Protein AF-0000000070282651 (afdb_homodimer)

Radius of gyration: 39.01 Å; Cα contacts (8 Å, |Δi|>4): 415; chains: 2; bounding box: 94×141×115 Å

Solvent-accessible surface area (backbone atoms only — not comparable to full-atom values): 18827 Å² total; per-residue (Å²): 134,85,79,76,78,77,78,77,79,79,76,76,77,76,76,76,73,73,73,68,73,69,76,73,81,70,78,41,57,57,55,52,53,33,64,63,60,76,48,91,89,59,52,50,63,56,47,50,60,57,48,61,72,37,65,66,32,62,63,28,87,47,52,67,55,28,25,51,42,41,42,52,51,48,39,54,49,43,53,51,51,32,51,51,32,51,57,49,22,70,78,35,72,44,34,61,38,42,48,42,27,37,70,43,21,39,46,46,19,40,51,23,35,50,49,15,62,71,26,43,88,83,34,43,68,61,13,25,53,24,20,45,52,15,17,48,18,28,47,50,32,45,43,46,62,46,32,57,65,52,45,53,47,44,52,50,48,48,50,52,24,52,50,47,25,48,47,20,47,53,32,22,55,38,31,53,72,76,103,131,86,76,76,79,77,80,79,77,78,78,78,79,75,76,75,76,74,74,67,73,70,76,74,82,69,78,42,58,56,57,52,53,31,65,64,60,76,47,91,89,57,52,49,63,56,46,50,60,57,49,62,72,37,64,64,33,62,65,28,88,48,53,68,56,28,26,51,43,42,42,49,52,48,38,54,48,42,52,51,51,32,51,50,31,52,57,49,23,70,78,35,71,41,34,61,38,43,48,41,27,36,70,44,21,39,45,47,19,39,50,23,35,51,49,15,63,70,27,42,88,81,35,43,67,60,14,25,51,23,21,46,53,16,16,48,17,28,48,50,31,45,41,46,61,45,32,58,65,51,46,51,48,44,51,52,45,48,51,52,24,51,50,48,25,49,48,20,47,52,32,22,55,37,31,52,73,76,104

Foldseek 3Di:
DPPPPPPPPPPPPPPPPPPPPPPPPPQAPQLVVLVVPPDPPDDSVVSCVQQVVDVQCRVDPDVLSNVLVVLVSVLVVLVVVLVVLVVVCVVVVPLVLSVCLNPPLSVLLNVLSVVLNVCSVPPNPSSVVSNVRSVVSVVVSVCSCPVVVVVVVVVVVVVVVVVVVVVVVVVVVVCVVVD/DPPPPPPPPPPPPPPPPPPPPDPPPPQAPQLVVLVVPPDPPDDSVVSCVQQVVDVQCRVDPDVLSNVLVVLVSVLVVLVVVLVVLVVVCVVVVPLVLSVCLNPPLSVLLNVLSVVLNVCSVPPNPSSVVSNVSSVVSVVVSVCSCPVVVVVVVVVVVVVVVVVVVVVVVVVVVVVVVVD

Structure (mmCIF, N/CA/C/O backbone):
data_AF-0000000070282651-model_v1
#
loop_
_entity.id
_entity.type
_entity.pdbx_description
1 polymer 'Plant invertase/pectin methylesterase inhibitor protein'
#
loop_
_atom_site.group_PDB
_atom_site.id
_atom_site.type_symbol
_atom_site.label_atom_id
_atom_site.label_alt_id
_atom_site.label_comp_id
_atom_site.label_asym_id
_atom_site.label_entity_id
_atom_site.label_seq_id
_atom_site.pdbx_PDB_ins_code
_atom_site.Cartn_x
_atom_site.Cartn_y
_atom_site.Cartn_z
_atom_site.occupancy
_atom_site.B_iso_or_equiv
_atom_site.auth_seq_id
_atom_site.auth_comp_id
_atom_site.auth_asym_id
_atom_site.auth_atom_id
_atom_site.pdbx_PDB_model_num
ATOM 1 N N . MET A 1 1 ? 40.844 -46.625 -92.75 1 35.53 1 MET A N 1
ATOM 2 C CA . MET A 1 1 ? 41.062 -45.656 -91.688 1 35.53 1 MET A CA 1
ATOM 3 C C . MET A 1 1 ? 39.75 -45.281 -91 1 35.53 1 MET A C 1
ATOM 5 O O . MET A 1 1 ? 38.969 -44.5 -91.5 1 35.53 1 MET A O 1
ATOM 9 N N . LYS A 1 2 ? 39.094 -46.375 -90.312 1 44.69 2 LYS A N 1
ATOM 10 C CA . LYS A 1 2 ? 37.781 -46.406 -89.688 1 44.69 2 LYS A CA 1
ATOM 11 C C . LYS A 1 2 ? 37.719 -45.375 -88.562 1 44.69 2 LYS A C 1
ATOM 13 O O . LYS A 1 2 ? 38.562 -45.375 -87.625 1 44.69 2 LYS A O 1
ATOM 18 N N . SER A 1 3 ? 37.312 -44.125 -88.875 1 45.56 3 SER A N 1
ATOM 19 C CA . SER A 1 3 ? 37.094 -43 -87.938 1 45.56 3 SER A CA 1
ATOM 20 C C . SER A 1 3 ? 36.062 -43.344 -86.875 1 45.56 3 SER A C 1
ATOM 22 O O . SER A 1 3 ? 34.906 -43.656 -87.188 1 45.56 3 SER A O 1
ATOM 24 N N . THR A 1 4 ? 36.5 -44.094 -85.812 1 49.44 4 THR A N 1
ATOM 25 C CA . THR A 1 4 ? 35.688 -44.375 -84.688 1 49.44 4 THR A CA 1
ATOM 26 C C . THR A 1 4 ? 35.281 -43.094 -83.938 1 49.44 4 THR A C 1
ATOM 28 O O . THR A 1 4 ? 36.125 -42.281 -83.562 1 49.44 4 THR A O 1
ATOM 31 N N . THR A 1 5 ? 34.156 -42.438 -84.438 1 49.44 5 THR A N 1
ATOM 32 C CA . THR A 1 5 ? 33.531 -41.344 -83.75 1 49.44 5 THR A CA 1
ATOM 33 C C . THR A 1 5 ? 33.156 -41.719 -82.312 1 49.44 5 THR A C 1
ATOM 35 O O . THR A 1 5 ? 32.406 -42.688 -82.125 1 49.44 5 THR A O 1
ATOM 38 N N . GLN A 1 6 ? 34.062 -41.562 -81.375 1 49.97 6 GLN A N 1
ATOM 39 C CA . GLN A 1 6 ? 33.812 -41.719 -79.938 1 49.97 6 GLN A CA 1
ATOM 40 C C . GLN A 1 6 ? 32.75 -40.719 -79.438 1 49.97 6 GLN A C 1
ATOM 42 O O . GLN A 1 6 ? 32.969 -39.5 -79.562 1 49.97 6 GLN A O 1
ATOM 47 N N . THR A 1 7 ? 31.469 -41 -79.625 1 49.84 7 THR A N 1
ATOM 48 C CA . THR A 1 7 ? 30.438 -40.188 -79 1 49.84 7 THR A CA 1
ATOM 49 C C . THR A 1 7 ? 30.609 -40.156 -77.5 1 49.84 7 THR A C 1
ATOM 51 O O . THR A 1 7 ? 30.562 -41.219 -76.812 1 49.84 7 THR A O 1
ATOM 54 N N . SER A 1 8 ? 31.375 -39.219 -76.938 1 48.31 8 SER A N 1
ATOM 55 C CA . SER A 1 8 ? 31.453 -38.938 -75.5 1 48.31 8 SER A CA 1
ATOM 56 C C . SER A 1 8 ? 30.078 -38.594 -74.938 1 48.31 8 SER A C 1
ATOM 58 O O . SER A 1 8 ? 29.453 -37.625 -75.375 1 48.31 8 SER A O 1
ATOM 60 N N . LEU A 1 9 ? 29.312 -39.594 -74.5 1 46.06 9 LEU A N 1
ATOM 61 C CA . LEU A 1 9 ? 28.078 -39.375 -73.75 1 46.06 9 LEU A CA 1
ATOM 62 C C . LEU A 1 9 ? 28.344 -38.562 -72.5 1 46.06 9 LEU A C 1
ATOM 64 O O . LEU A 1 9 ? 29.094 -39 -71.625 1 46.06 9 LEU A O 1
ATOM 68 N N . PHE A 1 10 ? 28.219 -37.219 -72.5 1 46.34 10 PHE A N 1
ATOM 69 C CA . PHE A 1 10 ? 28.172 -36.312 -71.375 1 46.34 10 PHE A CA 1
ATOM 70 C C . PHE A 1 10 ? 27 -36.656 -70.438 1 46.34 10 PHE A C 1
ATOM 72 O O . PHE A 1 10 ? 25.844 -36.5 -70.812 1 46.34 10 PHE A O 1
ATOM 79 N N . ILE A 1 11 ? 27.141 -37.594 -69.562 1 47.31 11 ILE A N 1
ATOM 80 C CA . ILE A 1 11 ? 26.188 -37.844 -68.5 1 47.31 11 ILE A CA 1
ATOM 81 C C . ILE A 1 11 ? 26.078 -36.625 -67.625 1 47.31 11 ILE A C 1
ATOM 83 O O . ILE A 1 11 ? 27.047 -36.188 -67 1 47.31 11 ILE A O 1
ATOM 87 N N . PHE A 1 12 ? 25.172 -35.656 -67.938 1 46.41 12 PHE A N 1
ATOM 88 C CA . PHE A 1 12 ? 24.734 -34.594 -67 1 46.41 12 PHE A CA 1
ATOM 89 C C . PHE A 1 12 ? 24.25 -35.156 -65.688 1 46.41 12 PHE A C 1
ATOM 91 O O . PHE A 1 12 ? 23.219 -35.844 -65.625 1 46.41 12 PHE A O 1
ATOM 98 N N . PHE A 1 13 ? 25.141 -35.344 -64.75 1 47.06 13 PHE A N 1
ATOM 99 C CA . PHE A 1 13 ? 24.797 -35.625 -63.375 1 47.06 13 PHE A CA 1
ATOM 100 C C . PHE A 1 13 ? 23.875 -34.531 -62.812 1 47.06 13 PHE A C 1
ATOM 102 O O . PHE A 1 13 ? 24.312 -33.406 -62.562 1 47.06 13 PHE A O 1
ATOM 109 N N . LEU A 1 14 ? 22.562 -34.562 -63.094 1 48.5 14 LEU A N 1
ATOM 110 C CA . LEU A 1 14 ? 21.578 -33.781 -62.375 1 48.5 14 LEU A CA 1
ATOM 111 C C . LEU A 1 14 ? 21.656 -34.062 -60.875 1 48.5 14 LEU A C 1
ATOM 113 O O . LEU A 1 14 ? 21.312 -35.188 -60.438 1 48.5 14 LEU A O 1
ATOM 117 N N . CYS A 1 15 ? 22.531 -33.375 -60.156 1 51.22 15 CYS A N 1
ATOM 118 C CA . CYS A 1 15 ? 22.469 -33.344 -58.688 1 51.22 15 CYS A CA 1
ATOM 119 C C . CYS A 1 15 ? 21.078 -33 -58.188 1 51.22 15 CYS A C 1
ATOM 121 O O . CYS A 1 15 ? 20.641 -31.844 -58.344 1 51.22 15 CYS A O 1
ATOM 123 N N . ILE A 1 16 ? 20.156 -33.938 -58.125 1 49.78 16 ILE A N 1
ATOM 124 C CA . ILE A 1 16 ? 18.922 -33.75 -57.375 1 49.78 16 ILE A CA 1
ATOM 125 C C . ILE A 1 16 ? 19.266 -33.281 -55.938 1 49.78 16 ILE A C 1
ATOM 127 O O . ILE A 1 16 ? 19.812 -34.031 -55.156 1 49.78 16 ILE A O 1
ATOM 131 N N . ILE A 1 17 ? 19.594 -32 -55.75 1 51.47 17 ILE A N 1
ATOM 132 C CA . ILE A 1 17 ? 19.578 -31.438 -54.406 1 51.47 17 ILE A CA 1
ATOM 133 C C . ILE A 1 17 ? 18.266 -31.812 -53.719 1 51.47 17 ILE A C 1
ATOM 135 O O . ILE A 1 17 ? 17.203 -31.328 -54.094 1 51.47 17 ILE A O 1
ATOM 139 N N . SER A 1 18 ? 18.172 -33 -53.125 1 50.84 18 SER A N 1
ATOM 140 C CA . SER A 1 18 ? 17.094 -33.312 -52.219 1 50.84 18 SER A CA 1
ATOM 141 C C . SER A 1 18 ? 16.859 -32.188 -51.219 1 50.84 18 SER A C 1
ATOM 143 O O . SER A 1 18 ? 17.734 -31.875 -50.406 1 50.84 18 SER A O 1
ATOM 145 N N . TYR A 1 19 ? 16.109 -31.172 -51.594 1 49.56 19 TYR A N 1
ATOM 146 C CA . TYR A 1 19 ? 15.609 -30.25 -50.594 1 49.56 19 TYR A CA 1
ATOM 147 C C . TYR A 1 19 ? 15.039 -31 -49.375 1 49.56 19 TYR A C 1
ATOM 149 O O . TYR A 1 19 ? 13.977 -31.625 -49.5 1 49.56 19 TYR A O 1
ATOM 157 N N . ALA A 1 20 ? 15.875 -31.562 -48.5 1 54.66 20 ALA A N 1
ATOM 158 C CA . ALA A 1 20 ? 15.32 -31.984 -47.219 1 54.66 20 ALA A CA 1
ATOM 159 C C . ALA A 1 20 ? 14.258 -31 -46.75 1 54.66 20 ALA A C 1
ATOM 161 O O . ALA A 1 20 ? 14.461 -29.781 -46.812 1 54.66 20 ALA A O 1
ATOM 162 N N . PRO A 1 21 ? 12.984 -31.344 -46.75 1 51.69 21 PRO A N 1
ATOM 163 C CA . PRO A 1 21 ? 12.039 -30.406 -46.156 1 51.69 21 PRO A CA 1
ATOM 164 C C . PRO A 1 21 ? 12.562 -29.766 -44.875 1 51.69 21 PRO A C 1
ATOM 166 O O . PRO A 1 21 ? 13.305 -30.422 -44.125 1 51.69 21 PRO A O 1
ATOM 169 N N . LEU A 1 22 ? 12.859 -28.516 -44.906 1 51.59 22 LEU A N 1
ATOM 170 C CA . LEU A 1 22 ? 13.086 -27.812 -43.625 1 51.59 22 LEU A CA 1
ATOM 171 C C . LEU A 1 22 ? 12.211 -28.391 -42.531 1 51.59 22 LEU A C 1
ATOM 173 O O . LEU A 1 22 ? 11.047 -28.719 -42.75 1 51.59 22 LEU A O 1
ATOM 177 N N . PRO A 1 23 ? 12.75 -29 -41.5 1 50.62 23 PRO A N 1
ATOM 178 C CA . PRO A 1 23 ? 11.883 -29.469 -40.406 1 50.62 23 PRO A CA 1
ATOM 179 C C . PRO A 1 23 ? 10.727 -28.5 -40.125 1 50.62 23 PRO A C 1
ATOM 181 O O . PRO A 1 23 ? 10.93 -27.281 -40.094 1 50.62 23 PRO A O 1
ATOM 184 N N . THR A 1 24 ? 9.562 -28.656 -40.594 1 51.72 24 THR A N 1
ATOM 185 C CA . THR A 1 24 ? 8.398 -27.906 -40.125 1 51.72 24 THR A CA 1
ATOM 186 C C . THR A 1 24 ? 8.492 -27.625 -38.656 1 51.72 24 THR A C 1
ATOM 188 O O . THR A 1 24 ? 8.578 -28.547 -37.844 1 51.72 24 THR A O 1
ATOM 191 N N . ILE A 1 25 ? 9.25 -26.641 -38.25 1 53.69 25 ILE A N 1
ATOM 192 C CA . ILE A 1 25 ? 9.305 -26.266 -36.844 1 53.69 25 ILE A CA 1
ATOM 193 C C . ILE A 1 25 ? 7.918 -26.375 -36.219 1 53.69 25 ILE A C 1
ATOM 195 O O . ILE A 1 25 ? 7.02 -25.594 -36.531 1 53.69 25 ILE A O 1
ATOM 199 N N . SER A 1 26 ? 7.387 -27.594 -36 1 68.44 26 SER A N 1
ATOM 200 C CA . SER A 1 26 ? 6.094 -27.844 -35.375 1 68.44 26 SER A CA 1
ATOM 201 C C . SER A 1 26 ? 5.977 -27.109 -34.031 1 68.44 26 SER A C 1
ATOM 203 O O . SER A 1 26 ? 6.93 -27.078 -33.25 1 68.44 26 SER A O 1
ATOM 205 N N . ILE A 1 27 ? 5.07 -26.25 -33.844 1 75.94 27 ILE A N 1
ATOM 206 C CA . ILE A 1 27 ? 4.789 -25.547 -32.594 1 75.94 27 ILE A CA 1
ATOM 207 C C . ILE A 1 27 ? 4.59 -26.547 -31.469 1 75.94 27 ILE A C 1
ATOM 209 O O . ILE A 1 27 ? 3.857 -27.531 -31.625 1 75.94 27 ILE A O 1
ATOM 213 N N . SER A 1 28 ? 5.426 -26.438 -30.469 1 90.81 28 SER A N 1
ATOM 214 C CA . SER A 1 28 ? 5.344 -27.328 -29.328 1 90.81 28 SER A CA 1
ATOM 215 C C . SER A 1 28 ? 4.012 -27.172 -28.594 1 90.81 28 SER A C 1
ATOM 217 O O . SER A 1 28 ? 3.326 -26.156 -28.766 1 90.81 28 SER A O 1
ATOM 219 N N . LEU A 1 29 ? 3.561 -28.172 -27.969 1 93.44 29 LEU A N 1
ATOM 220 C CA . LEU A 1 29 ? 2.283 -28.172 -27.266 1 93.44 29 LEU A CA 1
ATOM 221 C C . LEU A 1 29 ? 2.209 -27.016 -26.281 1 93.44 29 LEU A C 1
ATOM 223 O O . LEU A 1 29 ? 1.162 -26.375 -26.156 1 93.44 29 LEU A O 1
ATOM 227 N N . TYR A 1 30 ? 3.385 -26.781 -25.656 1 94.38 30 TYR A N 1
ATOM 228 C CA . TYR A 1 30 ? 3.336 -25.719 -24.656 1 94.38 30 TYR A CA 1
ATOM 229 C C . TYR A 1 30 ? 3.188 -24.344 -25.312 1 94.38 30 TYR A C 1
ATOM 231 O O . TYR A 1 30 ? 2.535 -23.453 -24.781 1 94.38 30 TYR A O 1
ATOM 239 N N . GLU A 1 31 ? 3.793 -24.172 -26.484 1 90.5 31 GLU A N 1
ATOM 240 C CA . GLU A 1 31 ? 3.621 -22.922 -27.219 1 90.5 31 GLU A CA 1
ATOM 241 C C . GLU A 1 31 ? 2.172 -22.734 -27.656 1 90.5 31 GLU A C 1
ATOM 243 O O . GLU A 1 31 ? 1.628 -21.625 -27.578 1 90.5 31 GLU A O 1
ATOM 248 N N . SER A 1 32 ? 1.58 -23.797 -28.141 1 88.5 32 SER A N 1
ATOM 249 C CA . SER A 1 32 ? 0.175 -23.75 -28.531 1 88.5 32 SER A CA 1
ATOM 250 C C . SER A 1 32 ? -0.717 -23.391 -27.344 1 88.5 32 SER A C 1
ATOM 252 O O . SER A 1 32 ? -1.634 -22.578 -27.484 1 88.5 32 SER A O 1
ATOM 254 N N . LEU A 1 33 ? -0.395 -24.031 -26.203 1 90.38 33 LEU A N 1
ATOM 255 C CA . LEU A 1 33 ? -1.144 -23.734 -24.984 1 90.38 33 LEU A CA 1
ATOM 256 C C . LEU A 1 33 ? -1.056 -22.266 -24.625 1 90.38 33 LEU A C 1
ATOM 258 O O . LEU A 1 33 ? -2.07 -21.641 -24.312 1 90.38 33 LEU A O 1
ATOM 262 N N . CYS A 1 34 ? 0.163 -21.688 -24.672 1 88.56 34 CYS A N 1
ATOM 263 C CA . CYS A 1 34 ? 0.365 -20.281 -24.359 1 88.56 34 CYS A CA 1
ATOM 264 C C . CYS A 1 34 ? -0.374 -19.375 -25.344 1 88.56 34 CYS A C 1
ATOM 266 O O . CYS A 1 34 ? -0.909 -18.344 -24.969 1 88.56 34 CYS A O 1
ATOM 268 N N . ASN A 1 35 ? -0.466 -19.766 -26.531 1 81.25 35 ASN A N 1
ATOM 269 C CA . ASN A 1 35 ? -1.153 -18.984 -27.547 1 81.25 35 ASN A CA 1
ATOM 270 C C . ASN A 1 35 ? -2.666 -19.016 -27.344 1 81.25 35 ASN A C 1
ATOM 272 O O . ASN A 1 35 ? -3.363 -18.062 -27.734 1 81.25 35 ASN A O 1
ATOM 276 N N . GLU A 1 36 ? -3.15 -20.078 -26.812 1 79.69 36 GLU A N 1
ATOM 277 C CA . GLU A 1 36 ? -4.582 -20.203 -26.547 1 79.69 36 GLU A CA 1
ATOM 278 C C . GLU A 1 36 ? -5.035 -19.25 -25.453 1 79.69 36 GLU A C 1
ATOM 280 O O . GLU A 1 36 ? -6.203 -18.859 -25.422 1 79.69 36 GLU A O 1
ATOM 285 N N . TYR A 1 37 ? -4.094 -19.047 -24.516 1 71.69 37 TYR A N 1
ATOM 286 C CA . TYR A 1 37 ? -4.445 -18.141 -23.422 1 71.69 37 TYR A CA 1
ATOM 287 C C . TYR A 1 37 ? -4.68 -16.719 -23.953 1 71.69 37 TYR A C 1
ATOM 289 O O . TYR A 1 37 ? -3.752 -16.078 -24.438 1 71.69 37 TYR A O 1
ATOM 297 N N . ASN A 1 38 ? -5.875 -16.375 -24.391 1 58.78 38 ASN A N 1
ATOM 298 C CA . ASN A 1 38 ? -6.297 -15.109 -25 1 58.78 38 ASN A CA 1
ATOM 299 C C . ASN A 1 38 ? -6.75 -14.109 -23.938 1 58.78 38 ASN A C 1
ATOM 301 O O . ASN A 1 38 ? -7.941 -13.812 -23.828 1 58.78 38 ASN A O 1
ATOM 305 N N . ASN A 1 39 ? -6.059 -13.977 -23 1 51.19 39 ASN A N 1
ATOM 306 C CA . ASN A 1 39 ? -6.535 -12.93 -22.094 1 51.19 39 ASN A CA 1
ATOM 307 C C . ASN A 1 39 ? -5.805 -11.609 -22.328 1 51.19 39 ASN A C 1
ATOM 309 O O . ASN A 1 39 ? -4.574 -11.586 -22.406 1 51.19 39 ASN A O 1
ATOM 313 N N . PRO A 1 40 ? -6.711 -10.562 -22.531 1 45.03 40 PRO A N 1
ATOM 314 C CA . PRO A 1 40 ? -6.125 -9.234 -22.688 1 45.03 40 PRO A CA 1
ATOM 315 C C . PRO A 1 40 ? -5.238 -8.828 -21.516 1 45.03 40 PRO A C 1
ATOM 317 O O . PRO A 1 40 ? -5.609 -9.039 -20.359 1 45.03 40 PRO A O 1
ATOM 320 N N . GLY A 1 41 ? -4.012 -8.422 -21.844 1 45.91 41 GLY A N 1
ATOM 321 C CA . GLY A 1 41 ? -3.09 -7.934 -20.828 1 45.91 41 GLY A CA 1
ATOM 322 C C . GLY A 1 41 ? -2.113 -8.992 -20.344 1 45.91 41 GLY A C 1
ATOM 323 O O . GLY A 1 41 ? -1.126 -8.672 -19.688 1 45.91 41 GLY A O 1
ATOM 324 N N . GLN A 1 42 ? -2.693 -10.172 -20.531 1 53.78 42 GLN A N 1
ATOM 325 C CA . GLN A 1 42 ? -1.765 -11.195 -20.062 1 53.78 42 GLN A CA 1
ATOM 326 C C . GLN A 1 42 ? -0.747 -11.547 -21.141 1 53.78 42 GLN A C 1
ATOM 328 O O . GLN A 1 42 ? -1.054 -11.484 -22.328 1 53.78 42 GLN A O 1
ATOM 333 N N . ASN A 1 43 ? 0.451 -11.656 -20.734 1 58.12 43 ASN A N 1
ATOM 334 C CA . ASN A 1 43 ? 1.663 -11.688 -21.547 1 58.12 43 ASN A CA 1
ATOM 335 C C . ASN A 1 43 ? 2.004 -13.109 -21.984 1 58.12 43 ASN A C 1
ATOM 337 O O . ASN A 1 43 ? 2.377 -13.945 -21.156 1 58.12 43 ASN A O 1
ATOM 341 N N . ILE A 1 44 ? 1.6 -13.469 -23.234 1 73.38 44 ILE A N 1
ATOM 342 C CA . ILE A 1 44 ? 2.045 -14.711 -23.859 1 73.38 44 ILE A CA 1
ATOM 343 C C . ILE A 1 44 ? 3.537 -14.914 -23.594 1 73.38 44 ILE A C 1
ATOM 345 O O . ILE A 1 44 ? 3.986 -16.031 -23.359 1 73.38 44 ILE A O 1
ATOM 349 N N . GLN A 1 45 ? 4.148 -13.805 -23.562 1 76.38 45 GLN A N 1
ATOM 350 C CA . GLN A 1 45 ? 5.594 -13.883 -23.359 1 76.38 45 GLN A CA 1
ATOM 351 C C . GLN A 1 45 ? 5.922 -14.391 -21.969 1 76.38 45 GLN A C 1
ATOM 353 O O . GLN A 1 45 ? 6.867 -15.156 -21.781 1 76.38 45 GLN A O 1
ATOM 358 N N . LEU A 1 46 ? 5.113 -14 -21.016 1 77.69 46 LEU A N 1
ATOM 359 C CA . LEU A 1 46 ? 5.312 -14.5 -19.656 1 77.69 46 LEU A CA 1
ATOM 360 C C . LEU A 1 46 ? 5.09 -16 -19.594 1 77.69 46 LEU A C 1
ATOM 362 O O . LEU A 1 46 ? 5.871 -16.719 -18.969 1 77.69 46 LEU A O 1
ATOM 366 N N . CYS A 1 47 ? 4.039 -16.438 -20.297 1 87.5 47 CYS A N 1
ATOM 367 C CA . CYS A 1 47 ? 3.736 -17.859 -20.359 1 87.5 47 CYS A CA 1
ATOM 368 C C . CYS A 1 47 ? 4.902 -18.641 -20.953 1 87.5 47 CYS A C 1
ATOM 370 O O . CYS A 1 47 ? 5.395 -19.594 -20.344 1 87.5 47 CYS A O 1
ATOM 372 N N . LEU A 1 48 ? 5.402 -18.156 -22.078 1 88.31 48 LEU A N 1
ATOM 373 C CA . LEU A 1 48 ? 6.496 -18.828 -22.781 1 88.31 48 LEU A CA 1
ATOM 374 C C . LEU A 1 48 ? 7.766 -18.812 -21.938 1 88.31 48 LEU A C 1
ATOM 376 O O . LEU A 1 48 ? 8.445 -19.844 -21.812 1 88.31 48 LEU A O 1
ATOM 380 N N . ASN A 1 49 ? 8.023 -17.719 -21.281 1 83.69 49 ASN A N 1
ATOM 381 C CA . ASN A 1 49 ? 9.242 -17.562 -20.5 1 83.69 49 ASN A CA 1
ATOM 382 C C . ASN A 1 49 ? 9.258 -18.5 -19.281 1 83.69 49 ASN A C 1
ATOM 384 O O . ASN A 1 49 ? 10.297 -19.078 -18.953 1 83.69 49 ASN A O 1
ATOM 388 N N . ILE A 1 50 ? 8.094 -18.719 -18.703 1 87.62 50 ILE A N 1
ATOM 389 C CA . ILE A 1 50 ? 8.031 -19.531 -17.5 1 87.62 50 ILE A CA 1
ATOM 390 C C . ILE A 1 50 ? 8.055 -21.016 -17.859 1 87.62 50 ILE A C 1
ATOM 392 O O . ILE A 1 50 ? 8.836 -21.781 -17.297 1 87.62 50 ILE A O 1
ATOM 396 N N . LEU A 1 51 ? 7.301 -21.438 -18.859 1 93.19 51 LEU A N 1
ATOM 397 C CA . LEU A 1 51 ? 7.156 -22.859 -19.188 1 93.19 51 LEU A CA 1
ATOM 398 C C . LEU A 1 51 ? 8.414 -23.391 -19.844 1 93.19 51 LEU A C 1
ATOM 400 O O . LEU A 1 51 ? 8.766 -24.562 -19.672 1 93.19 51 LEU A O 1
ATOM 404 N N . LYS A 1 52 ? 9.102 -22.531 -20.531 1 92.81 52 LYS A N 1
ATOM 405 C CA . LYS A 1 52 ? 10.297 -22.969 -21.25 1 92.81 52 LYS A CA 1
ATOM 406 C C . LYS A 1 52 ? 11.414 -23.344 -20.266 1 92.81 52 LYS A C 1
ATOM 408 O O . LYS A 1 52 ? 12.406 -23.953 -20.656 1 92.81 52 LYS A O 1
ATOM 413 N N . THR A 1 53 ? 11.258 -22.906 -19.016 1 89.5 53 THR A N 1
ATOM 414 C CA . THR A 1 53 ? 12.305 -23.156 -18.031 1 89.5 53 THR A CA 1
ATOM 415 C C . THR A 1 53 ? 12.359 -24.641 -17.656 1 89.5 53 THR A C 1
ATOM 417 O O . THR A 1 53 ? 13.344 -25.109 -17.094 1 89.5 53 THR A O 1
ATOM 420 N N . ASP A 1 54 ? 11.367 -25.422 -17.922 1 93.81 54 ASP A N 1
ATOM 421 C CA . ASP A 1 54 ? 11.305 -26.828 -17.594 1 93.81 54 ASP A CA 1
ATOM 422 C C . ASP A 1 54 ? 11.344 -27.703 -18.859 1 93.81 54 ASP A C 1
ATOM 424 O O . ASP A 1 54 ? 10.367 -27.75 -19.609 1 93.81 54 ASP A O 1
ATOM 428 N N . PRO A 1 55 ? 12.422 -28.453 -19.078 1 95.62 55 PRO A N 1
ATOM 429 C CA . PRO A 1 55 ? 12.547 -29.266 -20.297 1 95.62 55 PRO A CA 1
ATOM 430 C C . PRO A 1 55 ? 11.469 -30.344 -20.406 1 95.62 55 PRO A C 1
ATOM 432 O O . PRO A 1 55 ? 11.109 -30.75 -21.5 1 95.62 55 PRO A O 1
ATOM 435 N N . LYS A 1 56 ? 10.914 -30.766 -19.266 1 97.44 56 LYS A N 1
ATOM 436 C CA . LYS A 1 56 ? 9.844 -31.766 -19.328 1 97.44 56 LYS A CA 1
ATOM 437 C C . LYS A 1 56 ? 8.586 -31.172 -19.953 1 97.44 56 LYS A C 1
ATOM 439 O O . LYS A 1 56 ? 7.816 -31.875 -20.609 1 97.44 56 LYS A O 1
ATOM 444 N N . ILE A 1 57 ? 8.445 -29.875 -19.75 1 97.25 57 ILE A N 1
ATOM 445 C CA . ILE A 1 57 ? 7.309 -29.172 -20.328 1 97.25 57 ILE A CA 1
ATOM 446 C C . ILE A 1 57 ? 7.551 -28.969 -21.828 1 97.25 57 ILE A C 1
ATOM 448 O O . ILE A 1 57 ? 6.688 -29.281 -22.656 1 97.25 57 ILE A O 1
ATOM 452 N N . THR A 1 58 ? 8.734 -28.531 -22.25 1 95.38 58 THR A N 1
ATOM 453 C CA . THR A 1 58 ? 9.008 -28.219 -23.656 1 95.38 58 THR A CA 1
ATOM 454 C C . THR A 1 58 ? 9.07 -29.484 -24.5 1 95.38 58 THR A C 1
ATOM 456 O O . THR A 1 58 ? 8.82 -29.438 -25.703 1 95.38 58 THR A O 1
ATOM 459 N N . SER A 1 59 ? 9.297 -30.625 -23.859 1 96.12 59 SER A N 1
ATOM 460 C CA . SER A 1 59 ? 9.445 -31.875 -24.594 1 96.12 59 SER A CA 1
ATOM 461 C C . SER A 1 59 ? 8.172 -32.719 -24.562 1 96.12 59 SER A C 1
ATOM 463 O O . SER A 1 59 ? 8.094 -33.781 -25.156 1 96.12 59 SER A O 1
ATOM 465 N N . ALA A 1 60 ? 7.156 -32.188 -23.75 1 96.31 60 ALA A N 1
ATOM 466 C CA . ALA A 1 60 ? 5.914 -32.969 -23.656 1 96.31 60 ALA A CA 1
ATOM 467 C C . ALA A 1 60 ? 5.285 -33.156 -25.031 1 96.31 60 ALA A C 1
ATOM 469 O O . ALA A 1 60 ? 5.176 -32.219 -25.812 1 96.31 60 ALA A O 1
ATOM 470 N N . THR A 1 61 ? 4.828 -34.375 -25.359 1 94.69 61 THR A N 1
ATOM 471 C CA . THR A 1 61 ? 4.293 -34.688 -26.672 1 94.69 61 THR A CA 1
ATOM 472 C C . THR A 1 61 ? 2.787 -34.938 -26.594 1 94.69 61 THR A C 1
ATOM 474 O O . THR A 1 61 ? 2.145 -35.188 -27.625 1 94.69 61 THR A O 1
ATOM 477 N N . ASN A 1 62 ? 2.225 -35 -25.422 1 94.81 62 ASN A N 1
ATOM 478 C CA . ASN A 1 62 ? 0.783 -35.062 -25.219 1 94.81 62 ASN A CA 1
ATOM 479 C C . ASN A 1 62 ? 0.33 -34.219 -24.047 1 94.81 62 ASN A C 1
ATOM 481 O O . ASN A 1 62 ? 1.145 -33.812 -23.219 1 94.81 62 ASN A O 1
ATOM 485 N N . TYR A 1 63 ? -0.923 -33.969 -23.984 1 93.81 63 TYR A N 1
ATOM 486 C CA . TYR A 1 63 ? -1.446 -33 -23.031 1 93.81 63 TYR A CA 1
ATOM 487 C C . TYR A 1 63 ? -1.455 -33.562 -21.609 1 93.81 63 TYR A C 1
ATOM 489 O O . TYR A 1 63 ? -1.404 -32.844 -20.625 1 93.81 63 TYR A O 1
ATOM 497 N N . HIS A 1 64 ? -1.551 -34.906 -21.484 1 96.19 64 HIS A N 1
ATOM 498 C CA . HIS A 1 64 ? -1.457 -35.469 -20.141 1 96.19 64 HIS A CA 1
ATOM 499 C C . HIS A 1 64 ? -0.107 -35.156 -19.5 1 96.19 64 HIS A C 1
ATOM 501 O O . HIS A 1 64 ? -0.049 -34.625 -18.391 1 96.19 64 HIS A O 1
ATOM 507 N N . ASP A 1 65 ? 0.974 -35.5 -20.266 1 97.38 65 ASP A N 1
ATOM 508 C CA . ASP A 1 65 ? 2.316 -35.219 -19.766 1 97.38 65 ASP A CA 1
ATOM 509 C C . ASP A 1 65 ? 2.527 -33.719 -19.578 1 97.38 65 ASP A C 1
ATOM 511 O O . ASP A 1 65 ? 3.119 -33.312 -18.578 1 97.38 65 ASP A O 1
ATOM 515 N N . LEU A 1 66 ? 2.029 -32.906 -20.516 1 97.56 66 LEU A N 1
ATOM 516 C CA . LEU A 1 66 ? 2.146 -31.453 -20.406 1 97.56 66 LEU A CA 1
ATOM 517 C C . LEU A 1 66 ? 1.475 -30.938 -19.141 1 97.56 66 LEU A C 1
ATOM 519 O O . LEU A 1 66 ? 2.086 -30.203 -18.375 1 97.56 66 LEU A O 1
ATOM 523 N N . SER A 1 67 ? 0.239 -31.375 -18.938 1 97.56 67 SER A N 1
ATOM 524 C CA . SER A 1 67 ? -0.509 -30.953 -17.75 1 97.56 67 SER A CA 1
ATOM 525 C C . SER A 1 67 ? 0.182 -31.391 -16.469 1 97.56 67 SER A C 1
ATOM 527 O O . SER A 1 67 ? 0.26 -30.625 -15.5 1 97.56 67 SER A O 1
ATOM 529 N N . LEU A 1 68 ? 0.725 -32.625 -16.469 1 98.25 68 LEU A N 1
ATOM 530 C CA . LEU A 1 68 ? 1.433 -33.156 -15.32 1 98.25 68 LEU A CA 1
ATOM 531 C C . LEU A 1 68 ? 2.633 -32.281 -14.961 1 98.25 68 LEU A C 1
ATOM 533 O O . LEU A 1 68 ? 2.781 -31.875 -13.812 1 98.25 68 LEU A O 1
ATOM 537 N N . HIS A 1 69 ? 3.42 -31.969 -15.891 1 98.25 69 HIS A N 1
ATOM 538 C CA . HIS A 1 69 ? 4.652 -31.234 -15.633 1 98.25 69 HIS A CA 1
ATOM 539 C C . HIS A 1 69 ? 4.363 -29.781 -15.328 1 98.25 69 HIS A C 1
ATOM 541 O O . HIS A 1 69 ? 5.07 -29.156 -14.531 1 98.25 69 HIS A O 1
ATOM 547 N N . ILE A 1 70 ? 3.305 -29.203 -15.953 1 97.19 70 ILE A N 1
ATOM 548 C CA . ILE A 1 70 ? 2.908 -27.844 -15.602 1 97.19 70 ILE A CA 1
ATOM 549 C C . ILE A 1 70 ? 2.434 -27.797 -14.156 1 97.19 70 ILE A C 1
ATOM 551 O O . ILE A 1 70 ? 2.85 -26.938 -13.383 1 97.19 70 ILE A O 1
ATOM 555 N N . LEU A 1 71 ? 1.597 -28.734 -13.766 1 98.31 71 LEU A N 1
ATOM 556 C CA . LEU A 1 71 ? 1.115 -28.797 -12.391 1 98.31 71 LEU A CA 1
ATOM 557 C C . LEU A 1 71 ? 2.277 -28.953 -11.414 1 98.31 71 LEU A C 1
ATOM 559 O O . LEU A 1 71 ? 2.285 -28.328 -10.352 1 98.31 71 LEU A O 1
ATOM 563 N N . GLU A 1 72 ? 3.256 -29.766 -11.75 1 97.75 72 GLU A N 1
ATOM 564 C CA . GLU A 1 72 ? 4.426 -29.938 -10.898 1 97.75 72 GLU A CA 1
ATOM 565 C C . GLU A 1 72 ? 5.207 -28.625 -10.766 1 97.75 72 GLU A C 1
ATOM 567 O O . GLU A 1 72 ? 5.641 -28.266 -9.672 1 97.75 72 GLU A O 1
ATOM 572 N N . LEU A 1 73 ? 5.434 -28 -11.852 1 96.62 73 LEU A N 1
ATOM 573 C CA . LEU A 1 73 ? 6.129 -26.719 -11.852 1 96.62 73 LEU A CA 1
ATOM 574 C C . LEU A 1 73 ? 5.406 -25.703 -10.969 1 96.62 73 LEU A C 1
ATOM 576 O O . LEU A 1 73 ? 6.035 -25.031 -10.148 1 96.62 73 LEU A O 1
ATOM 580 N N . VAL A 1 74 ? 4.086 -25.594 -11.125 1 97.06 74 VAL A N 1
ATOM 581 C CA . VAL A 1 74 ? 3.281 -24.625 -10.391 1 97.06 74 VAL A CA 1
ATOM 582 C C . VAL A 1 74 ? 3.285 -24.953 -8.906 1 97.06 74 VAL A C 1
ATOM 584 O O . VAL A 1 74 ? 3.367 -24.062 -8.062 1 97.06 74 VAL A O 1
ATOM 587 N N . LEU A 1 75 ? 3.191 -26.234 -8.578 1 97.75 75 LEU A N 1
ATOM 588 C CA . LEU A 1 75 ? 3.242 -26.672 -7.188 1 97.75 75 LEU A CA 1
ATOM 589 C C . LEU A 1 75 ? 4.57 -26.281 -6.547 1 97.75 75 LEU A C 1
ATOM 591 O O . LEU A 1 75 ? 4.598 -25.766 -5.434 1 97.75 75 LEU A O 1
ATOM 595 N N . ASN A 1 76 ? 5.656 -26.531 -7.234 1 94.62 76 ASN A N 1
ATOM 596 C CA . ASN A 1 76 ? 6.977 -26.172 -6.73 1 94.62 76 ASN A CA 1
ATOM 597 C C . ASN A 1 76 ? 7.098 -24.656 -6.543 1 94.62 76 ASN A C 1
ATOM 599 O O . ASN A 1 76 ? 7.684 -24.188 -5.566 1 94.62 76 ASN A O 1
ATOM 603 N N . ASP A 1 77 ? 6.562 -23.953 -7.504 1 93.69 77 ASP A N 1
ATOM 604 C CA . ASP A 1 77 ? 6.594 -22.484 -7.406 1 93.69 77 ASP A CA 1
ATOM 605 C C . ASP A 1 77 ? 5.75 -22 -6.23 1 93.69 77 ASP A C 1
ATOM 607 O O . ASP A 1 77 ? 6.152 -21.094 -5.504 1 93.69 77 ASP A O 1
ATOM 611 N N . ALA A 1 78 ? 4.562 -22.547 -6.07 1 95.94 78 ALA A N 1
ATOM 612 C CA . ALA A 1 78 ? 3.693 -22.172 -4.957 1 95.94 78 ALA A CA 1
ATOM 613 C C . ALA A 1 78 ? 4.387 -22.406 -3.617 1 95.94 78 ALA A C 1
ATOM 615 O O . ALA A 1 78 ? 4.301 -21.562 -2.713 1 95.94 78 ALA A O 1
ATOM 616 N N . ALA A 1 79 ? 5.105 -23.516 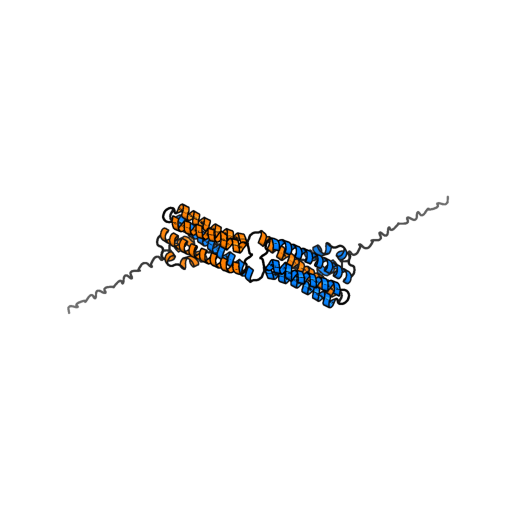-3.471 1 95.56 79 ALA A N 1
ATOM 617 C CA . ALA A 1 79 ? 5.855 -23.797 -2.252 1 95.56 79 ALA A CA 1
ATOM 618 C C . ALA A 1 79 ? 6.957 -22.766 -2.029 1 95.56 79 ALA A C 1
ATOM 620 O O . ALA A 1 79 ? 7.199 -22.344 -0.897 1 95.56 79 ALA A O 1
ATOM 621 N N . ALA A 1 80 ? 7.621 -22.375 -3.109 1 90.56 80 ALA A N 1
ATOM 622 C CA . ALA A 1 80 ? 8.664 -21.359 -3.014 1 90.56 80 ALA A CA 1
ATOM 623 C C . ALA A 1 80 ? 8.086 -20.016 -2.578 1 90.56 80 ALA A C 1
ATOM 625 O O . ALA A 1 80 ? 8.672 -19.328 -1.75 1 90.56 80 ALA A O 1
ATOM 626 N N . VAL A 1 81 ? 6.934 -19.641 -3.16 1 91.5 81 VAL A N 1
ATOM 627 C CA . VAL A 1 81 ? 6.281 -18.391 -2.799 1 91.5 81 VAL A CA 1
ATOM 628 C C . VAL A 1 81 ? 5.867 -18.422 -1.33 1 91.5 81 VAL A C 1
ATOM 630 O O . VAL A 1 81 ? 6.051 -17.453 -0.604 1 91.5 81 VAL A O 1
ATOM 633 N N . GLN A 1 82 ? 5.301 -19.562 -0.906 1 93.44 82 GLN A N 1
ATOM 634 C CA . GLN A 1 82 ? 4.926 -19.688 0.499 1 93.44 82 GLN A CA 1
ATOM 635 C C . GLN A 1 82 ? 6.133 -19.484 1.41 1 93.44 82 GLN A C 1
ATOM 637 O O . GLN A 1 82 ? 6.031 -18.828 2.449 1 93.44 82 GLN A O 1
ATOM 642 N N . ARG A 1 83 ? 7.297 -20 1.07 1 89.88 83 ARG A N 1
ATOM 643 C CA . ARG A 1 83 ? 8.516 -19.828 1.845 1 89.88 83 ARG A CA 1
ATOM 644 C C . ARG A 1 83 ? 8.945 -18.359 1.861 1 89.88 83 ARG A C 1
ATOM 646 O O . ARG A 1 83 ? 9.414 -17.859 2.881 1 89.88 83 ARG A O 1
ATOM 653 N N . ASP A 1 84 ? 8.781 -17.734 0.723 1 85.88 84 ASP A N 1
ATOM 654 C CA . ASP A 1 84 ? 9.078 -16.312 0.673 1 85.88 84 ASP A CA 1
ATOM 655 C C . ASP A 1 84 ? 8.219 -15.531 1.667 1 85.88 84 ASP A C 1
ATOM 657 O O . ASP A 1 84 ? 8.711 -14.625 2.346 1 85.88 84 ASP A O 1
ATOM 661 N N . PHE A 1 85 ? 6.926 -15.836 1.687 1 87.5 85 PHE A N 1
ATOM 662 C CA . PHE A 1 85 ? 6.031 -15.188 2.637 1 87.5 85 PHE A CA 1
ATOM 663 C C . PHE A 1 85 ? 6.453 -15.484 4.07 1 87.5 85 PHE A C 1
ATOM 665 O O . PHE A 1 85 ? 6.34 -14.633 4.949 1 87.5 85 PHE A O 1
ATOM 672 N N . PHE A 1 86 ? 6.945 -16.734 4.277 1 87.38 86 PHE A N 1
ATOM 673 C CA . PHE A 1 86 ? 7.457 -17.094 5.594 1 87.38 86 PHE A CA 1
ATOM 674 C C . PHE A 1 86 ? 8.586 -16.172 6.008 1 87.38 86 PHE A C 1
ATOM 676 O O . PHE A 1 86 ? 8.594 -15.648 7.125 1 87.38 86 PHE A O 1
ATOM 683 N N . GLU A 1 87 ? 9.445 -15.867 5.105 1 80.38 87 GLU A N 1
ATOM 684 C CA . GLU A 1 87 ? 10.594 -15 5.387 1 80.38 87 GLU A CA 1
ATOM 685 C C . GLU A 1 87 ? 10.156 -13.555 5.59 1 80.38 87 GLU A C 1
ATOM 687 O O . GLU A 1 87 ? 10.648 -12.875 6.496 1 80.38 87 GLU A O 1
ATOM 692 N N . LYS A 1 88 ? 9.227 -13.125 4.781 1 77.69 88 LYS A N 1
ATOM 693 C CA . LYS A 1 88 ? 8.75 -11.75 4.871 1 77.69 88 LYS A CA 1
ATOM 694 C C . LYS A 1 88 ? 7.988 -11.516 6.172 1 77.69 88 LYS A C 1
ATOM 696 O O . LYS A 1 88 ? 8.047 -10.43 6.742 1 77.69 88 LYS A O 1
ATOM 701 N N . ARG A 1 89 ? 7.27 -12.531 6.574 1 76.81 89 ARG A N 1
ATOM 702 C CA . ARG A 1 89 ? 6.512 -12.43 7.816 1 76.81 89 ARG A CA 1
ATOM 703 C C . ARG A 1 89 ? 7.438 -12.219 9.008 1 76.81 89 ARG A C 1
ATOM 705 O O . ARG A 1 89 ? 7.039 -11.633 10.016 1 76.81 89 ARG A O 1
ATOM 712 N N . LYS A 1 90 ? 8.633 -12.719 8.859 1 74.19 90 LYS A N 1
ATOM 713 C CA . LYS A 1 90 ? 9.602 -12.484 9.93 1 74.19 90 LYS A CA 1
ATOM 714 C C . LYS A 1 90 ? 9.93 -11 10.062 1 74.19 90 LYS A C 1
ATOM 716 O O . LYS A 1 90 ? 10.188 -10.516 11.164 1 74.19 90 LYS A O 1
ATOM 721 N N . LEU A 1 91 ? 9.914 -10.406 8.93 1 63.31 91 LEU A N 1
ATOM 722 C CA . LEU A 1 91 ? 10.219 -8.977 8.906 1 63.31 91 LEU A CA 1
ATOM 723 C C . LEU A 1 91 ? 9.016 -8.156 9.359 1 63.31 91 LEU A C 1
ATOM 725 O O . LEU A 1 91 ? 9.172 -7.066 9.906 1 63.31 91 LEU A O 1
ATOM 729 N N . PHE A 1 92 ? 7.84 -8.82 9.047 1 65.94 92 PHE A N 1
ATOM 730 C CA . PHE A 1 92 ? 6.598 -8.133 9.375 1 65.94 92 PHE A CA 1
ATOM 731 C C . PHE A 1 92 ? 5.625 -9.07 10.078 1 65.94 92 PHE A C 1
ATOM 733 O O . PHE A 1 92 ? 4.551 -9.375 9.547 1 65.94 92 PHE A O 1
ATOM 740 N N . PRO A 1 93 ? 5.906 -9.516 11.258 1 66.75 93 PRO A N 1
ATOM 741 C CA . PRO A 1 93 ? 5.188 -10.617 11.906 1 66.75 93 PRO A CA 1
ATOM 742 C C . PRO A 1 93 ? 3.73 -10.266 12.203 1 66.75 93 PRO A C 1
ATOM 744 O O . PRO A 1 93 ? 2.889 -11.164 12.305 1 66.75 93 PRO A O 1
ATOM 747 N N . THR A 1 94 ? 3.447 -8.945 12.242 1 63.75 94 THR A N 1
ATOM 748 C CA . THR A 1 94 ? 2.092 -8.57 12.633 1 63.75 94 THR A CA 1
ATOM 749 C C . THR A 1 94 ? 1.251 -8.227 11.406 1 63.75 94 THR A C 1
ATOM 751 O O . THR A 1 94 ? 0.089 -7.836 11.531 1 63.75 94 THR A O 1
ATOM 754 N N . ASP A 1 95 ? 1.794 -8.289 10.25 1 69 95 ASP A N 1
ATOM 755 C CA . ASP A 1 95 ? 1.044 -8 9.031 1 69 95 ASP A CA 1
ATOM 756 C C . ASP A 1 95 ? 0.029 -9.102 8.742 1 69 95 ASP A C 1
ATOM 758 O O . ASP A 1 95 ? 0.406 -10.234 8.438 1 69 95 ASP A O 1
ATOM 762 N N . PRO A 1 96 ? -1.184 -8.766 8.852 1 76.31 96 PRO A N 1
ATOM 763 C CA . PRO A 1 96 ? -2.186 -9.82 8.703 1 76.31 96 PRO A CA 1
ATOM 764 C C . PRO A 1 96 ? -2.229 -10.398 7.289 1 76.31 96 PRO A C 1
ATOM 766 O O . PRO A 1 96 ? -2.5 -11.594 7.113 1 76.31 96 PRO A O 1
ATOM 769 N N . ALA A 1 97 ? -1.943 -9.539 6.312 1 79.94 97 ALA A N 1
ATOM 770 C CA . ALA A 1 97 ? -1.963 -10.016 4.93 1 79.94 97 ALA A CA 1
ATOM 771 C C . ALA A 1 97 ? -0.859 -11.047 4.691 1 79.94 97 ALA A C 1
ATOM 773 O O . ALA A 1 97 ? -1.108 -12.109 4.125 1 79.94 97 ALA A O 1
ATOM 774 N N . LEU A 1 98 ? 0.298 -10.742 5.227 1 82.38 98 LEU A N 1
ATOM 775 C CA . LEU A 1 98 ? 1.419 -11.664 5.086 1 82.38 98 LEU A CA 1
ATOM 776 C C . LEU A 1 98 ? 1.132 -12.977 5.805 1 82.38 98 LEU A C 1
ATOM 778 O O . LEU A 1 98 ? 1.421 -14.055 5.277 1 82.38 98 LEU A O 1
ATOM 782 N N . ASN A 1 99 ? 0.528 -12.891 6.988 1 82.94 99 ASN A N 1
ATOM 783 C CA . ASN A 1 99 ? 0.203 -14.086 7.762 1 82.94 99 ASN A CA 1
ATOM 784 C C . ASN A 1 99 ? -0.861 -14.93 7.066 1 82.94 99 ASN A C 1
ATOM 786 O O . ASN A 1 99 ? -0.739 -16.156 6.996 1 82.94 99 ASN A O 1
ATOM 790 N N . SER A 1 100 ? -1.861 -14.281 6.547 1 88.5 100 SER A N 1
ATOM 791 C CA . SER A 1 100 ? -2.902 -15.008 5.828 1 88.5 100 SER A CA 1
ATOM 792 C C . SER A 1 100 ? -2.355 -15.641 4.555 1 88.5 100 SER A C 1
ATOM 794 O O . SER A 1 100 ? -2.715 -16.766 4.211 1 88.5 100 SER A O 1
ATOM 796 N N . CYS A 1 101 ? -1.494 -14.883 3.902 1 91.25 101 CYS A N 1
ATOM 797 C CA . CYS A 1 101 ? -0.901 -15.406 2.68 1 91.25 101 CYS A CA 1
ATOM 798 C C . CYS A 1 101 ? -0.085 -16.656 2.969 1 91.25 101 CYS A C 1
ATOM 800 O O . CYS A 1 101 ? -0.216 -17.672 2.268 1 91.25 101 CYS A O 1
ATOM 802 N N . TYR A 1 102 ? 0.678 -16.734 4.031 1 92.88 102 TYR A N 1
ATOM 803 C CA . TYR A 1 102 ? 1.525 -17.859 4.375 1 92.88 102 TYR A CA 1
ATOM 804 C C . TYR A 1 102 ? 0.695 -19.016 4.93 1 92.88 102 TYR A C 1
ATOM 806 O O . TYR A 1 102 ? 0.85 -20.156 4.504 1 92.88 102 TYR A O 1
ATOM 814 N N . ASN A 1 103 ? -0.263 -18.672 5.848 1 90.62 103 ASN A N 1
ATOM 815 C CA . ASN A 1 103 ? -0.898 -19.703 6.652 1 90.62 103 ASN A CA 1
ATOM 816 C C . ASN A 1 103 ? -2.168 -20.234 5.992 1 90.62 103 ASN A C 1
ATOM 818 O O . ASN A 1 103 ? -2.641 -21.312 6.32 1 90.62 103 ASN A O 1
ATOM 822 N N . GLU A 1 104 ? -2.705 -19.438 5.148 1 93 104 GLU A N 1
ATOM 823 C CA . GLU A 1 104 ? -4.027 -19.812 4.645 1 93 104 GLU A CA 1
ATOM 824 C C . GLU A 1 104 ? -4.031 -19.906 3.123 1 93 104 GLU A C 1
ATOM 826 O O . GLU A 1 104 ? -4.211 -21 2.568 1 93 104 GLU A O 1
ATOM 831 N N . PHE A 1 105 ? -3.725 -18.906 2.473 1 94.12 105 PHE A N 1
ATOM 832 C CA . PHE A 1 105 ? -4.008 -18.828 1.046 1 94.12 105 PHE A CA 1
ATOM 833 C C . PHE A 1 105 ? -3.045 -19.688 0.248 1 94.12 105 PHE A C 1
ATOM 835 O O . PHE A 1 105 ? -3.467 -20.453 -0.628 1 94.12 105 PHE A O 1
ATOM 842 N N . TYR A 1 106 ? -1.771 -19.656 0.586 1 95.94 106 TYR A N 1
ATOM 843 C CA . TYR A 1 106 ? -0.851 -20.5 -0.173 1 95.94 106 TYR A CA 1
ATOM 844 C C . TYR A 1 106 ? -0.872 -21.938 0.342 1 95.94 106 TYR A C 1
ATOM 846 O O . TYR A 1 106 ? -0.478 -22.859 -0.369 1 95.94 106 TYR A O 1
ATOM 854 N N . VAL A 1 107 ? -1.376 -22.203 1.575 1 96.12 107 VAL A N 1
ATOM 855 C CA . VAL A 1 107 ? -1.686 -23.578 1.987 1 96.12 107 VAL A CA 1
ATOM 856 C C . VAL A 1 107 ? -2.785 -24.141 1.096 1 96.12 107 VAL A C 1
ATOM 858 O O . VAL A 1 107 ? -2.662 -25.266 0.591 1 96.12 107 VAL A O 1
ATOM 861 N N . THR A 1 108 ? -3.805 -23.344 0.892 1 95.75 108 THR A N 1
ATOM 862 C CA . THR A 1 108 ? -4.902 -23.75 0.022 1 95.75 108 THR A CA 1
ATOM 863 C C . THR A 1 108 ? -4.406 -23.984 -1.403 1 95.75 108 THR A C 1
ATOM 865 O O . THR A 1 108 ? -4.746 -24.984 -2.031 1 95.75 108 THR A O 1
ATOM 868 N N . THR A 1 109 ? -3.605 -23 -1.898 1 97.69 109 THR A N 1
ATOM 869 C CA . THR A 1 109 ? -3.055 -23.109 -3.246 1 97.69 109 THR A CA 1
ATOM 870 C C . THR A 1 109 ? -2.287 -24.422 -3.418 1 97.69 109 THR A C 1
ATOM 872 O O . THR A 1 109 ? -2.543 -25.172 -4.359 1 97.69 109 THR A O 1
ATOM 875 N N . ILE A 1 110 ? -1.423 -24.75 -2.465 1 97.94 110 ILE A N 1
ATOM 876 C CA . ILE A 1 110 ? -0.571 -25.938 -2.521 1 97.94 110 ILE A CA 1
ATOM 877 C C . ILE A 1 110 ? -1.428 -27.188 -2.42 1 97.94 110 ILE A C 1
ATOM 879 O O . ILE A 1 110 ? -1.266 -28.125 -3.209 1 97.94 110 ILE A O 1
ATOM 883 N N . ASN A 1 111 ? -2.385 -27.203 -1.494 1 97.5 111 ASN A N 1
ATOM 884 C CA . ASN A 1 111 ? -3.252 -28.359 -1.315 1 97.5 111 ASN A CA 1
ATOM 885 C C . ASN A 1 111 ? -4.07 -28.656 -2.572 1 97.5 111 ASN A C 1
ATOM 887 O O . ASN A 1 111 ? -4.207 -29.812 -2.977 1 97.5 111 ASN A O 1
ATOM 891 N N . GLU A 1 112 ? -4.613 -27.609 -3.172 1 98 112 GLU A N 1
ATOM 892 C CA . GLU A 1 112 ? -5.43 -27.766 -4.371 1 98 112 GLU A CA 1
ATOM 893 C C . GLU A 1 112 ? -4.586 -28.25 -5.551 1 98 112 GLU A C 1
ATOM 895 O O . GLU A 1 112 ? -5.055 -29.047 -6.367 1 98 112 GLU A O 1
ATOM 900 N N . LEU A 1 113 ? -3.33 -27.781 -5.625 1 98.44 113 LEU A N 1
ATOM 901 C CA . LEU A 1 113 ? -2.445 -28.234 -6.691 1 98.44 113 LEU A CA 1
ATOM 902 C C . LEU A 1 113 ? -2.078 -29.703 -6.492 1 98.44 113 LEU A C 1
ATOM 904 O O . LEU A 1 113 ? -1.991 -30.469 -7.461 1 98.44 113 LEU A O 1
ATOM 908 N N . GLN A 1 114 ? -1.875 -30.109 -5.215 1 98.38 114 GLN A N 1
ATOM 909 C CA . GLN A 1 114 ? -1.616 -31.516 -4.918 1 98.38 114 GLN A CA 1
ATOM 910 C C . GLN A 1 114 ? -2.812 -32.375 -5.293 1 98.38 114 GLN A C 1
ATOM 912 O O . GLN A 1 114 ? -2.646 -33.438 -5.898 1 98.38 114 GLN A O 1
ATOM 917 N N . LYS A 1 115 ? -3.943 -31.891 -4.918 1 98.12 115 LYS A N 1
ATOM 918 C CA . LYS A 1 115 ? -5.168 -32.594 -5.289 1 98.12 115 LYS A CA 1
ATOM 919 C C . LYS A 1 115 ? -5.281 -32.75 -6.805 1 98.12 115 LYS A C 1
ATOM 921 O O . LYS A 1 115 ? -5.633 -33.812 -7.309 1 98.12 115 LYS A O 1
ATOM 926 N N . ALA A 1 116 ? -5.02 -31.672 -7.566 1 98.31 116 ALA A N 1
ATOM 927 C CA . ALA A 1 116 ? -5.066 -31.703 -9.023 1 98.31 116 ALA A CA 1
ATOM 928 C C . ALA A 1 116 ? -4.125 -32.75 -9.586 1 98.31 116 ALA A C 1
ATOM 930 O O . ALA A 1 116 ? -4.488 -33.5 -10.492 1 98.31 116 ALA A O 1
ATOM 931 N N . LEU A 1 117 ? -2.924 -32.844 -9 1 98.44 117 LEU A N 1
ATOM 932 C CA . LEU A 1 117 ? -1.929 -33.812 -9.453 1 98.44 117 LEU A CA 1
ATOM 933 C C . LEU A 1 117 ? -2.41 -35.219 -9.219 1 98.44 117 LEU A C 1
ATOM 935 O O . LEU A 1 117 ? -2.258 -36.094 -10.086 1 98.44 117 LEU A O 1
ATOM 939 N N . ILE A 1 118 ? -3.004 -35.438 -8.078 1 97.69 118 ILE A N 1
ATOM 940 C CA . ILE A 1 118 ? -3.471 -36.781 -7.707 1 97.69 118 ILE A CA 1
ATOM 941 C C . ILE A 1 118 ? -4.613 -37.188 -8.625 1 97.69 118 ILE A C 1
ATOM 943 O O . ILE A 1 118 ? -4.684 -38.344 -9.047 1 97.69 118 ILE A O 1
ATOM 947 N N . LEU A 1 119 ? -5.43 -36.281 -9.039 1 97.88 119 LEU A N 1
ATOM 948 C CA . LEU A 1 119 ? -6.668 -36.594 -9.734 1 97.88 119 LEU A CA 1
ATOM 949 C C . LEU A 1 119 ? -6.484 -36.531 -11.25 1 97.88 119 LEU A C 1
ATOM 951 O O . LEU A 1 119 ? -7.312 -37.062 -12 1 97.88 119 LEU A O 1
ATOM 955 N N . LEU A 1 120 ? -5.371 -36.031 -11.695 1 97.94 120 LEU A N 1
ATOM 956 C CA . LEU A 1 120 ? -5.145 -35.781 -13.117 1 97.94 120 LEU A CA 1
ATOM 957 C C . LEU A 1 120 ? -5.344 -37.062 -13.93 1 97.94 120 LEU A C 1
ATOM 959 O O . LEU A 1 120 ? -6.066 -37.031 -14.93 1 97.94 120 LEU A O 1
ATOM 963 N N . PRO A 1 121 ? -4.855 -38.219 -13.5 1 96.81 121 PRO A N 1
ATOM 964 C CA . PRO A 1 121 ? -4.98 -39.438 -14.32 1 96.81 121 PRO A CA 1
ATOM 965 C C . PRO A 1 121 ? -6.398 -40 -14.32 1 96.81 121 PRO A C 1
ATOM 967 O O . PRO A 1 121 ? -6.809 -40.656 -15.289 1 96.81 121 PRO A O 1
ATOM 970 N N . THR A 1 122 ? -7.223 -39.781 -13.328 1 97.12 122 THR A N 1
ATOM 971 C CA . THR A 1 122 ? -8.461 -40.531 -13.164 1 97.12 122 THR A CA 1
ATOM 972 C C . THR A 1 122 ? -9.672 -39.594 -13.305 1 97.12 122 THR A C 1
ATOM 974 O O . THR A 1 122 ? -10.766 -40.031 -13.656 1 97.12 122 THR A O 1
ATOM 977 N N . ASP A 1 123 ? -9.492 -38.312 -13.031 1 97.06 123 ASP A N 1
ATOM 978 C CA . ASP A 1 123 ? -10.594 -37.375 -13.039 1 97.06 123 ASP A CA 1
ATOM 979 C C . ASP A 1 123 ? -10.117 -36 -13.477 1 97.06 123 ASP A C 1
ATOM 981 O O . ASP A 1 123 ? -10.07 -35.062 -12.664 1 97.06 123 ASP A O 1
ATOM 985 N N . PRO A 1 124 ? -9.828 -35.844 -14.727 1 95.31 124 PRO A N 1
ATOM 986 C CA . PRO A 1 124 ? -9.328 -34.562 -15.227 1 95.31 124 PRO A CA 1
ATOM 987 C C . PRO A 1 124 ? -10.281 -33.406 -14.945 1 95.31 124 PRO A C 1
ATOM 989 O O . PRO A 1 124 ? -9.844 -32.25 -14.75 1 95.31 124 PRO A O 1
ATOM 992 N N . HIS A 1 125 ? -11.57 -33.594 -14.859 1 92.75 125 HIS A N 1
ATOM 993 C CA . HIS A 1 125 ? -12.523 -32.531 -14.57 1 92.75 125 HIS A CA 1
ATOM 994 C C . HIS A 1 125 ? -12.289 -31.953 -13.18 1 92.75 125 HIS A C 1
ATOM 996 O O . HIS A 1 125 ? -12.172 -30.734 -13.023 1 92.75 125 HIS A O 1
ATOM 1002 N N . THR A 1 126 ? -12.211 -32.844 -12.227 1 95.06 126 THR A N 1
ATOM 1003 C CA . THR A 1 126 ? -11.977 -32.375 -10.859 1 95.06 126 THR A CA 1
ATOM 1004 C C . THR A 1 126 ? -10.578 -31.797 -10.719 1 95.06 126 THR A C 1
ATOM 1006 O O . THR A 1 126 ? -10.367 -30.844 -9.969 1 95.06 126 THR A O 1
ATOM 1009 N N . ALA A 1 127 ? -9.609 -32.406 -11.422 1 97.62 127 ALA A N 1
ATOM 1010 C CA . ALA A 1 127 ? -8.25 -31.875 -11.422 1 97.62 127 ALA A CA 1
ATOM 1011 C C . ALA A 1 127 ? -8.219 -30.438 -11.93 1 97.62 127 ALA A C 1
ATOM 1013 O O . ALA A 1 127 ? -7.57 -29.578 -11.328 1 97.62 127 ALA A O 1
ATOM 1014 N N . ARG A 1 128 ? -8.969 -30.172 -12.992 1 94.75 128 ARG A N 1
ATOM 1015 C CA . ARG A 1 128 ? -9.062 -28.812 -13.547 1 94.75 128 ARG A CA 1
ATOM 1016 C C . ARG A 1 128 ? -9.648 -27.844 -12.531 1 94.75 128 ARG A C 1
ATOM 1018 O O . ARG A 1 128 ? -9.117 -26.75 -12.328 1 94.75 128 ARG A O 1
ATOM 1025 N N . ASP A 1 129 ? -10.719 -28.281 -11.914 1 92.56 129 ASP A N 1
ATOM 1026 C CA . ASP A 1 129 ? -11.383 -27.438 -10.922 1 92.56 129 ASP A CA 1
ATOM 1027 C C . ASP A 1 129 ? -10.445 -27.125 -9.75 1 92.56 129 ASP A C 1
ATOM 1029 O O . ASP A 1 129 ? -10.438 -26 -9.242 1 92.56 129 ASP A O 1
ATOM 1033 N N . SER A 1 130 ? -9.672 -28.125 -9.375 1 97.25 130 SER A N 1
ATOM 1034 C CA . SER A 1 130 ? -8.703 -27.922 -8.297 1 97.25 130 SER A CA 1
ATOM 1035 C C . SER A 1 130 ? -7.613 -26.938 -8.711 1 97.25 130 SER A C 1
ATOM 1037 O O . SER A 1 130 ? -7.176 -26.109 -7.91 1 97.25 130 SER A O 1
ATOM 1039 N N . ALA A 1 131 ? -7.148 -27.016 -9.969 1 95.94 131 ALA A N 1
ATOM 1040 C CA . ALA A 1 131 ? -6.164 -26.062 -10.469 1 95.94 131 ALA A CA 1
ATOM 1041 C C . ALA A 1 131 ? -6.719 -24.641 -10.461 1 95.94 131 ALA A C 1
ATOM 1043 O O . ALA A 1 131 ? -6.031 -23.703 -10.07 1 95.94 131 ALA A O 1
ATOM 1044 N N . ILE A 1 132 ? -7.977 -24.484 -10.844 1 91.56 132 ILE A N 1
ATOM 1045 C CA . ILE A 1 132 ? -8.641 -23.188 -10.812 1 91.56 132 ILE A CA 1
ATOM 1046 C C . ILE A 1 132 ? -8.742 -22.688 -9.367 1 91.56 132 ILE A C 1
ATOM 1048 O O . ILE A 1 132 ? -8.391 -21.547 -9.07 1 91.56 132 ILE A O 1
ATOM 1052 N N . ALA A 1 133 ? -9.156 -23.562 -8.477 1 92.81 133 ALA A N 1
ATOM 1053 C CA . ALA A 1 133 ? -9.289 -23.219 -7.066 1 92.81 133 ALA A CA 1
ATOM 1054 C C . ALA A 1 133 ? -7.945 -22.797 -6.477 1 92.81 133 ALA A C 1
ATOM 1056 O O . ALA A 1 133 ? -7.883 -21.906 -5.621 1 92.81 133 ALA A O 1
ATOM 1057 N N . ALA A 1 134 ? -6.863 -23.5 -6.906 1 96.56 134 ALA A N 1
ATOM 1058 C CA . ALA A 1 134 ? -5.523 -23.109 -6.465 1 96.56 134 ALA A CA 1
ATOM 1059 C C . ALA A 1 134 ? -5.227 -21.656 -6.816 1 96.56 134 ALA A C 1
ATOM 1061 O O . ALA A 1 134 ? -4.668 -20.922 -6.004 1 96.56 134 ALA A O 1
ATOM 1062 N N . GLY A 1 135 ? -5.609 -21.219 -8.016 1 93.38 135 GLY A N 1
ATOM 1063 C CA . GLY A 1 135 ? -5.426 -19.828 -8.414 1 93.38 135 GLY A CA 1
ATOM 1064 C C . GLY A 1 135 ? -6.141 -18.844 -7.512 1 93.38 135 GLY A C 1
ATOM 1065 O O . GLY A 1 135 ? -5.629 -17.75 -7.246 1 93.38 135 GLY A O 1
ATOM 1066 N N . PHE A 1 136 ? -7.242 -19.219 -6.957 1 87.69 136 PHE A N 1
ATOM 1067 C CA . PHE A 1 136 ? -8.008 -18.359 -6.074 1 87.69 136 PHE A CA 1
ATOM 1068 C C . PHE A 1 136 ? -7.273 -18.141 -4.754 1 87.69 136 PHE A C 1
ATOM 1070 O O . PHE A 1 136 ? -7.363 -17.062 -4.156 1 87.69 136 PHE A O 1
ATOM 1077 N N . GLY A 1 137 ? -6.48 -19.172 -4.375 1 92.12 137 GLY A N 1
ATOM 1078 C CA . GLY A 1 137 ? -5.645 -18.953 -3.205 1 92.12 137 GLY A CA 1
ATOM 1079 C C . GLY A 1 137 ? -4.688 -17.797 -3.371 1 92.12 137 GLY A C 1
ATOM 1080 O O . GLY A 1 137 ? -4.594 -16.922 -2.494 1 92.12 137 GLY A O 1
ATOM 1081 N N . ALA A 1 138 ? -4.023 -17.703 -4.496 1 90.75 138 ALA A N 1
ATOM 1082 C CA . ALA A 1 138 ? -3.109 -16.609 -4.801 1 90.75 138 ALA A CA 1
ATOM 1083 C C . ALA A 1 138 ? -3.859 -15.281 -4.922 1 90.75 138 ALA A C 1
ATOM 1085 O O . ALA A 1 138 ? -3.385 -14.242 -4.445 1 90.75 138 ALA A O 1
ATOM 1086 N N . ASN A 1 139 ? -5.043 -15.312 -5.535 1 85.06 139 ASN A N 1
ATOM 1087 C CA . ASN A 1 139 ? -5.871 -14.117 -5.676 1 85.06 139 ASN A CA 1
ATOM 1088 C C . ASN A 1 139 ? -6.32 -13.586 -4.316 1 85.06 139 ASN A C 1
ATOM 1090 O O . ASN A 1 139 ? -6.355 -12.375 -4.102 1 85.06 139 ASN A O 1
ATOM 1094 N N . ASN A 1 140 ? -6.707 -14.453 -3.465 1 85.31 140 ASN A N 1
ATOM 1095 C CA . ASN A 1 140 ? -7.094 -14.055 -2.115 1 85.31 140 ASN A CA 1
ATOM 1096 C C . ASN A 1 140 ? -5.93 -13.422 -1.362 1 85.31 140 ASN A C 1
ATOM 1098 O O . ASN A 1 140 ? -6.121 -12.453 -0.618 1 85.31 140 ASN A O 1
ATOM 1102 N N . CYS A 1 141 ? -4.738 -13.938 -1.543 1 90.06 141 CYS A N 1
ATOM 1103 C CA . CYS A 1 141 ? -3.557 -13.312 -0.961 1 90.06 141 CYS A CA 1
ATOM 1104 C C . CYS A 1 141 ? -3.371 -11.891 -1.489 1 90.06 141 CYS A C 1
ATOM 1106 O O . CYS A 1 141 ? -3.143 -10.961 -0.715 1 90.06 141 CYS A O 1
ATOM 1108 N N . GLU A 1 142 ? -3.533 -11.75 -2.822 1 82.25 142 GLU A N 1
ATOM 1109 C CA . GLU A 1 142 ? -3.434 -10.422 -3.42 1 82.25 142 GLU A CA 1
ATOM 1110 C C . GLU A 1 142 ? -4.445 -9.461 -2.801 1 82.25 142 GLU A C 1
ATOM 1112 O O . GLU A 1 142 ? -4.098 -8.336 -2.436 1 82.25 142 GLU A O 1
ATOM 1117 N N . THR A 1 143 ? -5.637 -9.969 -2.689 1 77.06 143 THR A N 1
ATOM 1118 C CA . THR A 1 143 ? -6.738 -9.156 -2.184 1 77.06 143 THR A CA 1
ATOM 1119 C C . THR A 1 143 ? -6.512 -8.797 -0.719 1 77.06 143 THR A C 1
ATOM 1121 O O . THR A 1 143 ? -6.934 -7.727 -0.268 1 77.06 143 THR A O 1
ATOM 1124 N N . ALA A 1 144 ? -5.84 -9.734 -0.055 1 77.69 144 ALA A N 1
ATOM 1125 C CA . ALA A 1 144 ? -5.555 -9.469 1.353 1 77.69 144 ALA A CA 1
ATOM 1126 C C . ALA A 1 144 ? -4.719 -8.203 1.517 1 77.69 144 ALA A C 1
ATOM 1128 O O . ALA A 1 144 ? -4.754 -7.559 2.568 1 77.69 144 ALA A O 1
ATOM 1129 N N . PHE A 1 145 ? -3.936 -7.98 0.529 1 72 145 PHE A N 1
ATOM 1130 C CA . PHE A 1 145 ? -3.115 -6.777 0.591 1 72 145 PHE A CA 1
ATOM 1131 C C . PHE A 1 145 ? -3.904 -5.559 0.132 1 72 145 PHE A C 1
ATOM 1133 O O . PHE A 1 145 ? -3.475 -4.422 0.335 1 72 145 PHE A O 1
ATOM 1140 N N . GLU A 1 146 ? -4.762 -5.973 -0.87 1 59.53 146 GLU A N 1
ATOM 1141 C CA . GLU A 1 146 ? -5.605 -4.891 -1.373 1 59.53 146 GLU A CA 1
ATOM 1142 C C . GLU A 1 146 ? -6.645 -4.477 -0.338 1 59.53 146 GLU A C 1
ATOM 1144 O O . GLU A 1 146 ? -7.293 -3.438 -0.482 1 59.53 146 GLU A O 1
ATOM 1149 N N . LYS A 1 147 ? -6.746 -5.492 0.539 1 51.16 147 LYS A N 1
ATOM 1150 C CA . LYS A 1 147 ? -7.961 -5.238 1.311 1 51.16 147 LYS A CA 1
ATOM 1151 C C . LYS A 1 147 ? -8.141 -3.746 1.573 1 51.16 147 LYS A C 1
ATOM 1153 O O . LYS A 1 147 ? -7.223 -3.08 2.059 1 51.16 147 LYS A O 1
ATOM 1158 N N . PRO A 1 148 ? -9.219 -3.398 0.864 1 49.28 148 PRO A N 1
ATOM 1159 C CA . PRO A 1 148 ? -9.719 -2.025 0.743 1 49.28 148 PRO A CA 1
ATOM 1160 C C . PRO A 1 148 ? -9.461 -1.193 1.997 1 49.28 148 PRO A C 1
ATOM 1162 O O . PRO A 1 148 ? -9.148 -0.003 1.9 1 49.28 148 PRO A O 1
ATOM 1165 N N . GLN A 1 149 ? -9.531 -1.955 3.043 1 48.94 149 GLN A N 1
ATOM 1166 C CA . GLN A 1 149 ? -9.414 -1.193 4.281 1 48.94 149 GLN A CA 1
ATOM 1167 C C . GLN A 1 149 ? -8 -0.633 4.449 1 48.94 149 GLN A C 1
ATOM 1169 O O . GLN A 1 149 ? -7.832 0.519 4.855 1 48.94 149 GLN A O 1
ATOM 1174 N N . GLU A 1 150 ? -7.039 -1.426 3.857 1 54.97 150 GLU A N 1
ATOM 1175 C CA . GLU A 1 150 ? -5.664 -0.964 4.004 1 54.97 150 GLU A CA 1
ATOM 1176 C C . GLU A 1 150 ? -5.355 0.172 3.033 1 54.97 150 GLU A C 1
ATOM 1178 O O . GLU A 1 150 ? -4.699 1.149 3.4 1 54.97 150 GLU A O 1
ATOM 1183 N N . LYS A 1 151 ? -5.957 -0.098 1.866 1 55 151 LYS A N 1
ATOM 1184 C CA . LYS A 1 151 ? -5.758 0.954 0.873 1 55 151 LYS A CA 1
ATOM 1185 C C . LYS A 1 151 ? -6.398 2.264 1.325 1 55 151 LYS A C 1
ATOM 1187 O O . LYS A 1 151 ? -5.801 3.332 1.186 1 55 151 LYS A O 1
ATOM 1192 N N . TYR A 1 152 ? -7.668 1.997 1.743 1 52.97 152 TYR A N 1
ATOM 1193 C CA . TYR A 1 152 ? -8.367 3.186 2.219 1 52.97 152 TYR A CA 1
ATOM 1194 C C . TYR A 1 152 ? -7.641 3.809 3.404 1 52.97 152 TYR A C 1
ATOM 1196 O O . TYR A 1 152 ? -7.516 5.031 3.492 1 52.97 152 TYR A O 1
ATOM 1204 N N . VAL A 1 153 ? -7.168 2.9 4.199 1 61.97 153 VAL A N 1
ATOM 1205 C CA . VAL A 1 153 ? -6.461 3.389 5.379 1 61.97 153 VAL A CA 1
ATOM 1206 C C . VAL A 1 153 ? -5.164 4.074 4.953 1 61.97 153 VAL A C 1
ATOM 1208 O O . VAL A 1 153 ? -4.844 5.164 5.438 1 61.97 153 VAL A O 1
ATOM 1211 N N . ARG A 1 154 ? -4.57 3.576 3.918 1 68.88 154 ARG A N 1
ATOM 1212 C CA . ARG A 1 154 ? -3.322 4.164 3.445 1 68.88 154 ARG A CA 1
ATOM 1213 C C . ARG A 1 154 ? -3.57 5.5 2.754 1 68.88 154 ARG A C 1
ATOM 1215 O O . ARG A 1 154 ? -2.805 6.449 2.936 1 68.88 154 ARG A O 1
ATOM 1222 N N . ALA A 1 155 ? -4.625 5.457 1.987 1 67.31 155 ALA A N 1
ATOM 1223 C CA . ALA A 1 155 ? -4.969 6.707 1.313 1 67.31 155 ALA A CA 1
ATOM 1224 C C . ALA A 1 155 ? -5.297 7.801 2.324 1 67.31 155 ALA A C 1
ATOM 1226 O O . ALA A 1 155 ? -4.879 8.953 2.158 1 67.31 155 ALA A O 1
ATOM 1227 N N . ALA A 1 156 ? -5.992 7.367 3.336 1 73.19 156 ALA A N 1
ATOM 1228 C CA . ALA A 1 156 ? -6.359 8.32 4.379 1 73.19 156 ALA A CA 1
ATOM 1229 C C . ALA A 1 156 ? -5.129 8.812 5.133 1 73.19 156 ALA A C 1
ATOM 1231 O O . ALA A 1 156 ? -5.004 10 5.434 1 73.19 156 ALA A O 1
ATOM 1232 N N . ILE A 1 157 ? -4.203 7.875 5.305 1 80.94 157 ILE A N 1
ATOM 1233 C CA . ILE A 1 157 ? -2.969 8.211 6.004 1 80.94 157 ILE A CA 1
ATOM 1234 C C . ILE A 1 157 ? -2.123 9.148 5.141 1 80.94 157 ILE A C 1
ATOM 1236 O O . ILE A 1 157 ? -1.603 10.148 5.633 1 80.94 157 ILE A O 1
ATOM 1240 N N . HIS A 1 158 ? -2.014 8.82 3.877 1 78.44 158 HIS A N 1
ATOM 1241 C CA . HIS A 1 158 ? -1.294 9.656 2.924 1 78.44 158 HIS A CA 1
ATOM 1242 C C . HIS A 1 158 ? -1.844 11.078 2.918 1 78.44 158 HIS A C 1
ATOM 1244 O O . HIS A 1 158 ? -1.082 12.047 3.02 1 78.44 158 HIS A O 1
ATOM 1250 N N . LEU A 1 159 ? -3.17 11.164 2.869 1 76.69 159 LEU A N 1
ATOM 1251 C CA . LEU A 1 159 ? -3.82 12.469 2.836 1 76.69 159 LEU A CA 1
ATOM 1252 C C . LEU A 1 159 ? -3.549 13.25 4.121 1 76.69 159 LEU A C 1
ATOM 1254 O O . LEU A 1 159 ? -3.211 14.43 4.074 1 76.69 159 LEU A O 1
ATOM 1258 N N . ARG A 1 160 ? -3.633 12.562 5.297 1 84.44 160 ARG A N 1
ATOM 1259 C CA . ARG A 1 160 ? -3.455 13.227 6.586 1 84.44 160 ARG A CA 1
ATOM 1260 C C . ARG A 1 160 ? -2.016 13.695 6.77 1 84.44 160 ARG A C 1
ATOM 1262 O O . ARG A 1 160 ? -1.771 14.797 7.258 1 84.44 160 ARG A O 1
ATOM 1269 N N . ASN A 1 161 ? -1.091 12.828 6.344 1 86.31 161 ASN A N 1
ATOM 1270 C CA . ASN A 1 161 ? 0.315 13.203 6.461 1 86.31 161 ASN A CA 1
ATOM 1271 C C . ASN A 1 161 ? 0.658 14.391 5.566 1 86.31 161 ASN A C 1
ATOM 1273 O O . ASN A 1 161 ? 1.37 15.305 5.984 1 86.31 161 ASN A O 1
ATOM 1277 N N . ASN A 1 162 ? 0.154 14.383 4.363 1 80.62 162 ASN A N 1
ATOM 1278 C CA . ASN A 1 162 ? 0.429 15.477 3.43 1 80.62 162 ASN A CA 1
ATOM 1279 C C . ASN A 1 162 ? -0.203 16.781 3.893 1 80.62 162 ASN A C 1
ATOM 1281 O O . ASN A 1 162 ? 0.401 17.844 3.762 1 80.62 162 ASN A O 1
ATOM 1285 N N . GLU A 1 163 ? -1.403 16.672 4.406 1 85.75 163 GLU A N 1
ATOM 1286 C CA . GLU A 1 163 ? -2.07 17.859 4.945 1 85.75 163 GLU A CA 1
ATOM 1287 C C . GLU A 1 163 ? -1.309 18.422 6.141 1 85.75 163 GLU A C 1
ATOM 1289 O O . GLU A 1 163 ? -1.162 19.641 6.27 1 85.75 163 GLU A O 1
ATOM 1294 N N . MET A 1 164 ? -0.852 17.547 7.027 1 92.06 164 MET A N 1
ATOM 1295 C CA . MET A 1 164 ? -0.082 17.984 8.188 1 92.06 164 MET A CA 1
ATOM 1296 C C . MET A 1 164 ? 1.208 18.672 7.758 1 92.06 164 MET A C 1
ATOM 1298 O O . MET A 1 164 ? 1.551 19.734 8.273 1 92.06 164 MET A O 1
ATOM 1302 N N . TYR A 1 165 ? 1.954 18.047 6.781 1 88.69 165 TYR A N 1
ATOM 1303 C CA . TYR A 1 165 ? 3.154 18.688 6.246 1 88.69 165 TYR A CA 1
ATOM 1304 C C . TYR A 1 165 ? 2.842 20.062 5.688 1 88.69 165 TYR A C 1
ATOM 1306 O O . TYR A 1 165 ? 3.531 21.047 6.004 1 88.69 165 TYR A O 1
ATOM 1314 N N . PHE A 1 166 ? 1.82 20.109 4.957 1 85.44 166 PHE A N 1
ATOM 1315 C CA . PHE A 1 166 ? 1.383 21.344 4.332 1 85.44 166 PHE A CA 1
ATOM 1316 C C . PHE A 1 166 ? 1.084 22.406 5.387 1 85.44 166 PHE A C 1
ATOM 1318 O O . PHE A 1 166 ? 1.548 23.547 5.281 1 85.44 166 PHE A O 1
ATOM 1325 N N . LEU A 1 167 ? 0.334 22.078 6.422 1 92.19 167 LEU A N 1
ATOM 1326 C CA . LEU A 1 167 ? -0.061 23.031 7.453 1 92.19 167 LEU A CA 1
ATOM 1327 C C . LEU A 1 167 ? 1.156 23.531 8.219 1 92.19 167 LEU A C 1
ATOM 1329 O O . LEU A 1 167 ? 1.212 24.703 8.609 1 92.19 167 LEU A O 1
ATOM 1333 N N . CYS A 1 168 ? 2.135 22.672 8.398 1 93.19 168 CYS A N 1
ATOM 1334 C CA . CYS A 1 168 ? 3.365 23.109 9.055 1 93.19 168 CYS A CA 1
ATOM 1335 C C . CYS A 1 168 ? 4.121 24.109 8.188 1 93.19 168 CYS A C 1
ATOM 1337 O O . CYS A 1 168 ? 4.691 25.062 8.695 1 93.19 168 CYS A O 1
ATOM 1339 N N . VAL A 1 169 ? 4.113 23.906 6.91 1 88 169 VAL A N 1
ATOM 1340 C CA . VAL A 1 169 ? 4.75 24.828 5.984 1 88 169 VAL A CA 1
ATOM 1341 C C . VAL A 1 169 ? 4.031 26.172 6.027 1 88 169 VAL A C 1
ATOM 1343 O O . VAL A 1 169 ? 4.672 27.234 6.078 1 88 169 VAL A O 1
ATOM 1346 N N . ILE A 1 170 ? 2.703 26.141 6.047 1 91.44 170 ILE A N 1
ATOM 1347 C CA . ILE A 1 170 ? 1.922 27.375 6.117 1 91.44 170 ILE A CA 1
ATOM 1348 C C . ILE A 1 170 ? 2.234 28.109 7.418 1 91.44 170 ILE A C 1
ATOM 1350 O O . ILE A 1 170 ? 2.391 29.328 7.426 1 91.44 170 ILE A O 1
ATOM 1354 N N . ALA A 1 171 ? 2.285 27.359 8.531 1 95.38 171 ALA A N 1
ATOM 1355 C CA . ALA A 1 171 ? 2.656 27.953 9.805 1 95.38 171 ALA A CA 1
ATOM 1356 C C . ALA A 1 171 ? 4.02 28.641 9.719 1 95.38 171 ALA A C 1
ATOM 1358 O O . ALA A 1 171 ? 4.18 29.781 10.148 1 95.38 171 ALA A O 1
ATOM 1359 N N . SER A 1 172 ? 4.988 27.922 9.109 1 93 172 SER A N 1
ATOM 1360 C CA . SER A 1 172 ? 6.328 28.484 8.984 1 93 172 SER A CA 1
ATOM 1361 C C . SER A 1 172 ? 6.316 29.75 8.133 1 93 172 SER A C 1
ATOM 1363 O O . SER A 1 172 ? 7.027 30.703 8.43 1 93 172 SER A O 1
ATOM 1365 N N . LEU A 1 173 ? 5.57 29.75 7.074 1 89.75 173 LEU A N 1
ATOM 1366 C CA . LEU A 1 173 ? 5.457 30.906 6.191 1 89.75 173 LEU A CA 1
ATOM 1367 C C . LEU A 1 173 ? 4.883 32.094 6.934 1 89.75 173 LEU A C 1
ATOM 1369 O O . LEU A 1 173 ? 5.344 33.219 6.754 1 89.75 173 LEU A O 1
ATOM 1373 N N . SER A 1 174 ? 3.879 31.875 7.75 1 95.12 174 SER A N 1
ATOM 1374 C CA . SER A 1 174 ? 3.299 32.969 8.508 1 95.12 174 SER A CA 1
ATOM 1375 C C . SER A 1 174 ? 4.32 33.594 9.453 1 95.12 174 SER A C 1
ATOM 1377 O O . SER A 1 174 ? 4.328 34.812 9.656 1 95.12 174 SER A O 1
ATOM 1379 N N . ILE A 1 175 ? 5.211 32.781 9.945 1 94.75 175 ILE A N 1
ATOM 1380 C CA . ILE A 1 175 ? 6.195 33.25 10.914 1 94.75 175 ILE A CA 1
ATOM 1381 C C . ILE A 1 175 ? 7.27 34.062 10.203 1 94.75 175 ILE A C 1
ATOM 1383 O O . ILE A 1 175 ? 7.816 35 10.781 1 94.75 175 ILE A O 1
ATOM 1387 N N . ILE A 1 176 ? 7.543 33.781 8.93 1 89.94 176 ILE A N 1
ATOM 1388 C CA . ILE A 1 176 ? 8.531 34.5 8.141 1 89.94 176 ILE A CA 1
ATOM 1389 C C . ILE A 1 176 ? 8.188 36 8.133 1 89.94 176 ILE A C 1
ATOM 1391 O O . ILE A 1 176 ? 9.078 36.844 8.164 1 89.94 176 ILE A O 1
ATOM 1395 N N . HIS A 1 177 ? 6.953 36.312 8.219 1 91.44 177 HIS A N 1
ATOM 1396 C CA . HIS A 1 177 ? 6.512 37.719 8.156 1 91.44 177 HIS A CA 1
ATOM 1397 C C . HIS A 1 177 ? 6.824 38.469 9.453 1 91.44 177 HIS A C 1
ATOM 1399 O O . HIS A 1 177 ? 6.707 39.688 9.516 1 91.44 177 HIS A O 1
ATOM 1405 N N . LEU A 1 178 ? 7.266 37.75 10.445 1 92.31 178 LEU A N 1
ATOM 1406 C CA . LEU A 1 178 ? 7.652 38.344 11.711 1 92.31 178 LEU A CA 1
ATOM 1407 C C . LEU A 1 178 ? 9.148 38.656 11.734 1 92.31 178 LEU A C 1
ATOM 1409 O O . LEU A 1 178 ? 9.633 39.312 12.672 1 92.31 178 LEU A O 1
ATOM 1413 N N . MET A 1 179 ? 9.758 38.156 10.742 1 84.44 179 MET A N 1
ATOM 1414 C CA . MET A 1 179 ? 11.211 38.281 10.719 1 84.44 179 MET A CA 1
ATOM 1415 C C . MET A 1 179 ? 11.648 39.406 9.781 1 84.44 179 MET A C 1
ATOM 1417 O O . MET A 1 179 ? 10.906 39.781 8.875 1 84.44 179 MET A O 1
ATOM 1421 N N . MET B 1 1 ? -52.781 96.188 -14.234 1 34.22 1 MET B N 1
ATOM 1422 C CA . MET B 1 1 ? -52.562 94.938 -14.953 1 34.22 1 MET B CA 1
ATOM 1423 C C . MET B 1 1 ? -51.156 94.375 -14.641 1 34.22 1 MET B C 1
ATOM 1425 O O . MET B 1 1 ? -50.594 93.625 -15.461 1 34.22 1 MET B O 1
ATOM 1429 N N . LYS B 1 2 ? -50.594 94.75 -13.438 1 44.59 2 LYS B N 1
ATOM 1430 C CA . LYS B 1 2 ? -49.25 94.375 -13.047 1 44.59 2 LYS B CA 1
ATOM 1431 C C . LYS B 1 2 ? -49.094 92.875 -12.938 1 44.59 2 LYS B C 1
ATOM 1433 O O . LYS B 1 2 ? -49.812 92.25 -12.156 1 44.59 2 LYS B O 1
ATOM 1438 N N . SER B 1 3 ? -48.781 92.25 -14.102 1 44.59 3 SER B N 1
ATOM 1439 C CA . SER B 1 3 ? -48.5 90.812 -14.242 1 44.59 3 SER B CA 1
ATOM 1440 C C . SER B 1 3 ? -47.281 90.375 -13.406 1 44.59 3 SER B C 1
ATOM 1442 O O . SER B 1 3 ? -46.188 90.938 -13.562 1 44.59 3 SER B O 1
ATOM 1444 N N . THR B 1 4 ? -47.5 90.062 -12.133 1 49 4 THR B N 1
ATOM 1445 C CA . THR B 1 4 ? -46.531 89.5 -11.211 1 49 4 THR B CA 1
ATOM 1446 C C . THR B 1 4 ? -46.031 88.188 -11.75 1 49 4 THR B C 1
ATOM 1448 O O . THR B 1 4 ? -46.781 87.25 -11.953 1 49 4 THR B O 1
ATOM 1451 N N . THR B 1 5 ? -45 88.25 -12.703 1 48.75 5 THR B N 1
ATOM 1452 C CA . THR B 1 5 ? -44.281 87.062 -13.148 1 48.75 5 THR B CA 1
ATOM 1453 C C . THR B 1 5 ? -43.656 86.312 -11.969 1 48.75 5 THR B C 1
ATOM 1455 O O . THR B 1 5 ? -42.812 86.875 -11.25 1 48.75 5 THR B O 1
ATOM 1458 N N . GLN B 1 6 ? -44.375 85.438 -11.242 1 49.56 6 GLN B N 1
ATOM 1459 C CA . GLN B 1 6 ? -43.844 84.5 -10.242 1 49.56 6 GLN B CA 1
ATOM 1460 C C . GLN B 1 6 ? -42.781 83.562 -10.852 1 49.56 6 GLN B C 1
ATOM 1462 O O . GLN B 1 6 ? -43.094 82.812 -11.766 1 49.56 6 GLN B O 1
ATOM 1467 N N . THR B 1 7 ? -41.531 84 -10.922 1 48.19 7 THR B N 1
ATOM 1468 C CA . THR B 1 7 ? -40.406 83.062 -11.273 1 48.19 7 THR B CA 1
ATOM 1469 C C . THR B 1 7 ? -40.344 81.938 -10.305 1 48.19 7 THR B C 1
ATOM 1471 O O . THR B 1 7 ? -40.125 82.125 -9.102 1 48.19 7 THR B O 1
ATOM 1474 N N . SER B 1 8 ? -41.062 80.812 -10.523 1 48.31 8 SER B N 1
ATOM 1475 C CA . SER B 1 8 ? -40.875 79.562 -9.812 1 48.31 8 SER B CA 1
ATOM 1476 C C . SER B 1 8 ? -39.469 79 -9.961 1 48.31 8 SER B C 1
ATOM 1478 O O . SER B 1 8 ? -39 78.75 -11.078 1 48.31 8 SER B O 1
ATOM 1480 N N . LEU B 1 9 ? -38.531 79.438 -9.102 1 45.78 9 LEU B N 1
ATOM 1481 C CA . LEU B 1 9 ? -37.219 78.875 -9.008 1 45.78 9 LEU B CA 1
ATOM 1482 C C . LEU B 1 9 ? -37.312 77.375 -8.75 1 45.78 9 LEU B C 1
ATOM 1484 O O . LEU B 1 9 ? -37.875 76.938 -7.738 1 45.78 9 LEU B O 1
ATOM 1488 N N . PHE B 1 10 ? -37.281 76.5 -9.781 1 46.75 10 PHE B N 1
ATOM 1489 C CA . PHE B 1 10 ? -37.094 75 -9.734 1 46.75 10 PHE B CA 1
ATOM 1490 C C . PHE B 1 10 ? -35.75 74.688 -9.078 1 46.75 10 PHE B C 1
ATOM 1492 O O . PHE B 1 10 ? -34.688 74.938 -9.625 1 46.75 10 PHE B O 1
ATOM 1499 N N . ILE B 1 11 ? -35.688 74.562 -7.801 1 48.31 11 ILE B N 1
ATOM 1500 C CA . ILE B 1 11 ? -34.562 74 -7.074 1 48.31 11 ILE B CA 1
ATOM 1501 C C . ILE B 1 11 ? -34.344 72.562 -7.516 1 48.31 11 ILE B C 1
ATOM 1503 O O . ILE B 1 11 ? -35.219 71.688 -7.324 1 48.31 11 ILE B O 1
ATOM 1507 N N . PHE B 1 12 ? -33.531 72.25 -8.547 1 46.25 12 PHE B N 1
ATOM 1508 C CA . PHE B 1 12 ? -33 71 -8.898 1 46.25 12 PHE B CA 1
ATOM 1509 C C . PHE B 1 12 ? -32.25 70.375 -7.719 1 46.25 12 PHE B C 1
ATOM 1511 O O . PHE B 1 12 ? -31.203 70.875 -7.32 1 46.25 12 PHE B O 1
ATOM 1518 N N . PHE B 1 13 ? -32.969 69.688 -6.84 1 47.38 13 PHE B N 1
ATOM 1519 C CA . PHE B 1 13 ? -32.344 68.812 -5.82 1 47.38 13 PH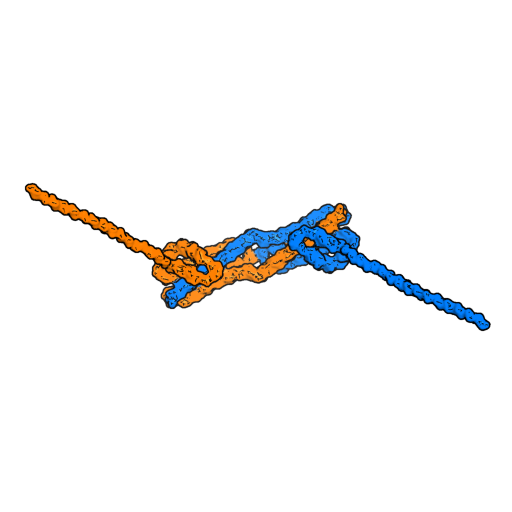E B CA 1
ATOM 1520 C C . PHE B 1 13 ? -31.422 67.75 -6.453 1 47.38 13 PHE B C 1
ATOM 1522 O O . PHE B 1 13 ? -31.875 66.812 -7.09 1 47.38 13 PHE B O 1
ATOM 1529 N N . LEU B 1 14 ? -30.188 68.125 -6.809 1 48.41 14 LEU B N 1
ATOM 1530 C CA . LEU B 1 14 ? -29.141 67.188 -7.117 1 48.41 14 LEU B CA 1
ATOM 1531 C C . LEU B 1 14 ? -28.906 66.25 -5.953 1 48.41 14 LEU B C 1
ATOM 1533 O O . LEU B 1 14 ? -28.422 66.625 -4.895 1 48.41 14 LEU B O 1
ATOM 1537 N N . CYS B 1 15 ? -29.672 65.188 -5.883 1 51.09 15 CYS B N 1
ATOM 1538 C CA . CYS B 1 15 ? -29.375 64.062 -5.016 1 51.09 15 CYS B CA 1
ATOM 1539 C C . CYS B 1 15 ? -27.938 63.562 -5.246 1 51.09 15 CYS B C 1
ATOM 1541 O O . CYS B 1 15 ? -27.656 62.969 -6.285 1 51.09 15 CYS B O 1
ATOM 1543 N N . ILE B 1 16 ? -26.953 64.188 -4.656 1 50.53 16 ILE B N 1
ATOM 1544 C CA . ILE B 1 16 ? -25.625 63.562 -4.555 1 50.53 16 ILE B CA 1
ATOM 1545 C C . ILE B 1 16 ? -25.75 62.156 -3.967 1 50.53 16 ILE B C 1
ATOM 1547 O O . ILE B 1 16 ? -26.062 62 -2.785 1 50.53 16 ILE B O 1
ATOM 1551 N N . ILE B 1 17 ? -26.094 61.156 -4.762 1 51.56 17 ILE B N 1
ATOM 1552 C CA . ILE B 1 17 ? -25.891 59.75 -4.348 1 51.56 17 ILE B CA 1
ATOM 1553 C C . ILE B 1 17 ? -24.438 59.594 -3.875 1 51.56 17 ILE B C 1
ATOM 1555 O O . ILE B 1 17 ? -23.5 59.656 -4.672 1 51.56 17 ILE B O 1
ATOM 1559 N N . SER B 1 18 ? -24.141 59.906 -2.631 1 51.69 18 SER B N 1
ATOM 1560 C CA . SER B 1 18 ? -22.891 59.5 -2.018 1 51.69 18 SER B CA 1
ATOM 1561 C C . SER B 1 18 ? -22.578 58.031 -2.33 1 51.69 18 SER B C 1
ATOM 1563 O O . SER B 1 18 ? -23.297 57.125 -1.895 1 51.69 18 SER B O 1
ATOM 1565 N N . TYR B 1 19 ? -21.984 57.75 -3.471 1 50.16 19 TYR B N 1
ATOM 1566 C CA . TYR B 1 19 ? -21.391 56.438 -3.652 1 50.16 19 TYR B CA 1
ATOM 1567 C C . TYR B 1 19 ? -20.531 56.031 -2.447 1 50.16 19 TYR B C 1
ATOM 1569 O O . TYR B 1 19 ? -19.453 56.594 -2.236 1 50.16 19 TYR B O 1
ATOM 1577 N N . ALA B 1 20 ? -21.125 55.625 -1.32 1 55.22 20 ALA B N 1
ATOM 1578 C CA . ALA B 1 20 ? -20.297 54.969 -0.32 1 55.22 20 ALA B CA 1
ATOM 1579 C C . ALA B 1 20 ? -19.266 54.062 -0.98 1 55.22 20 ALA B C 1
ATOM 1581 O O . ALA B 1 20 ? -19.578 53.344 -1.913 1 55.22 20 ALA B O 1
ATOM 1582 N N . PRO B 1 21 ? -17.984 54.406 -0.959 1 51.75 21 PRO B N 1
ATOM 1583 C CA . PRO B 1 21 ? -17.016 53.438 -1.495 1 51.75 21 PRO B CA 1
ATOM 1584 C C . PRO B 1 21 ? -17.344 52 -1.101 1 51.75 21 PRO B C 1
ATOM 1586 O O . PRO B 1 21 ? -17.859 51.781 -0.008 1 51.75 21 PRO B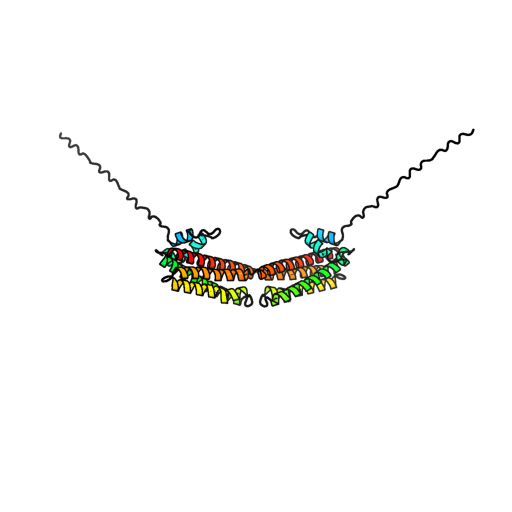 O 1
ATOM 1589 N N . LEU B 1 22 ? -17.75 51.188 -2.029 1 52.28 22 LEU B N 1
ATOM 1590 C CA . LEU B 1 22 ? -17.781 49.781 -1.769 1 52.28 22 LEU B CA 1
ATOM 1591 C C . LEU B 1 22 ? -16.672 49.344 -0.815 1 52.28 22 LEU B C 1
ATOM 1593 O O . LEU B 1 22 ? -15.547 49.844 -0.923 1 52.28 22 LEU B O 1
ATOM 1597 N N . PRO B 1 23 ? -16.953 48.906 0.364 1 50.81 23 PRO B N 1
ATOM 1598 C CA . PRO B 1 23 ? -15.852 48.438 1.215 1 50.81 23 PRO B CA 1
ATOM 1599 C C . PRO B 1 23 ? -14.766 47.688 0.431 1 50.81 23 PRO B C 1
ATOM 1601 O O . PRO B 1 23 ? -15.078 46.906 -0.448 1 50.81 23 PRO B O 1
ATOM 1604 N N . THR B 1 24 ? -13.688 48.25 0.036 1 51.91 24 THR B N 1
ATOM 1605 C CA . THR B 1 24 ? -12.539 47.531 -0.493 1 51.91 24 THR B CA 1
ATOM 1606 C C . THR B 1 24 ? -12.383 46.188 0.221 1 51.91 24 THR B C 1
ATOM 1608 O O . THR B 1 24 ? -12.211 46.156 1.441 1 51.91 24 THR B O 1
ATOM 1611 N N . ILE B 1 25 ? -13.156 45.219 -0.142 1 53.62 25 ILE B N 1
ATOM 1612 C CA . ILE B 1 25 ? -12.977 43.875 0.438 1 53.62 25 ILE B CA 1
ATOM 1613 C C . ILE B 1 25 ? -11.492 43.594 0.601 1 53.62 25 ILE B C 1
ATOM 1615 O O . ILE B 1 25 ? -10.773 43.406 -0.388 1 53.62 25 ILE B O 1
ATOM 1619 N N . SER B 1 26 ? -10.789 44.188 1.568 1 68.69 26 SER B N 1
ATOM 1620 C CA . SER B 1 26 ? -9.375 43.969 1.856 1 68.69 26 SER B CA 1
ATOM 1621 C C . SER B 1 26 ? -9.086 42.5 2.057 1 68.69 26 SER B C 1
ATOM 1623 O O . SER B 1 26 ? -9.852 41.781 2.707 1 68.69 26 SER B O 1
ATOM 1625 N N . ILE B 1 27 ? -8.273 41.906 1.306 1 76.44 27 ILE B N 1
ATOM 1626 C CA . ILE B 1 27 ? -7.84 40.5 1.425 1 76.44 27 ILE B CA 1
ATOM 1627 C C . ILE B 1 27 ? -7.301 40.25 2.83 1 76.44 27 ILE B C 1
ATOM 1629 O O . ILE B 1 27 ? -6.508 41.031 3.352 1 76.44 27 ILE B O 1
ATOM 1633 N N . SER B 1 28 ? -7.922 39.344 3.516 1 91.06 28 SER B N 1
ATOM 1634 C CA . SER B 1 28 ? -7.508 39 4.871 1 91.06 28 SER B CA 1
ATOM 1635 C C . SER B 1 28 ? -6.082 38.469 4.887 1 91.06 28 SER B C 1
ATOM 1637 O O . SER B 1 28 ? -5.562 38.031 3.854 1 91.06 28 SER B O 1
ATOM 1639 N N . LEU B 1 29 ? -5.402 38.625 5.953 1 93.44 29 LEU B N 1
ATOM 1640 C CA . LEU B 1 29 ? -4.016 38.188 6.09 1 93.44 29 LEU B CA 1
ATOM 1641 C C . LEU B 1 29 ? -3.877 36.719 5.746 1 93.44 29 LEU B C 1
ATOM 1643 O O . LEU B 1 29 ? -2.902 36.312 5.109 1 93.44 29 LEU B O 1
ATOM 1647 N N . TYR B 1 30 ? -4.91 35.969 6.199 1 94.44 30 TYR B N 1
ATOM 1648 C CA . TYR B 1 30 ? -4.781 34.531 5.949 1 94.44 30 TYR B CA 1
ATOM 1649 C C . TYR B 1 30 ? -4.922 34.219 4.465 1 94.44 30 TYR B C 1
ATOM 1651 O O . TYR B 1 30 ? -4.277 33.312 3.949 1 94.44 30 TYR B O 1
ATOM 1659 N N . GLU B 1 31 ? -5.781 34.969 3.764 1 90.5 31 GLU B N 1
ATOM 1660 C CA . GLU B 1 31 ? -5.902 34.781 2.32 1 90.5 31 GLU B CA 1
ATOM 1661 C C . GLU B 1 31 ? -4.605 35.156 1.606 1 90.5 31 GLU B C 1
ATOM 1663 O O . GLU B 1 31 ? -4.184 34.438 0.679 1 90.5 31 GLU B O 1
ATOM 1668 N N . SER B 1 32 ? -4.004 36.219 2.021 1 88.56 32 SER B N 1
ATOM 1669 C CA . SER B 1 32 ? -2.723 36.625 1.46 1 88.56 32 SER B CA 1
ATOM 1670 C C . SER B 1 32 ? -1.652 35.562 1.681 1 88.56 32 SER B C 1
ATOM 1672 O O . SER B 1 32 ? -0.87 35.281 0.775 1 88.56 32 SER B O 1
ATOM 1674 N N . LEU B 1 33 ? -1.659 35.031 2.916 1 90.56 33 LEU B N 1
ATOM 1675 C CA . LEU B 1 33 ? -0.71 34 3.252 1 90.56 33 LEU B CA 1
ATOM 1676 C C . LEU B 1 33 ? -0.888 32.781 2.332 1 90.56 33 LEU B C 1
ATOM 1678 O O . LEU B 1 33 ? 0.093 32.25 1.82 1 90.56 33 LEU B O 1
ATOM 1682 N N . CYS B 1 34 ? -2.141 32.344 2.117 1 88.5 34 CYS B N 1
ATOM 1683 C CA . CYS B 1 34 ? -2.428 31.219 1.254 1 88.5 34 CYS B CA 1
ATOM 1684 C C . CYS B 1 34 ? -2.016 31.5 -0.185 1 88.5 34 CYS B C 1
ATOM 1686 O O . CYS B 1 34 ? -1.536 30.609 -0.887 1 88.5 34 CYS B O 1
ATOM 1688 N N . ASN B 1 35 ? -2.154 32.688 -0.598 1 81.12 35 ASN B N 1
ATOM 1689 C CA . ASN B 1 35 ? -1.782 33.062 -1.956 1 81.12 35 ASN B CA 1
ATOM 1690 C C . ASN B 1 35 ? -0.267 33.062 -2.141 1 81.12 35 ASN B C 1
ATOM 1692 O O . ASN B 1 35 ? 0.229 32.844 -3.248 1 81.12 35 ASN B O 1
ATOM 1696 N N . GLU B 1 36 ? 0.439 33.344 -1.112 1 79.81 36 GLU B N 1
ATOM 1697 C CA . GLU B 1 36 ? 1.898 33.375 -1.155 1 79.81 36 GLU B CA 1
ATOM 1698 C C . GLU B 1 36 ? 2.463 31.969 -1.35 1 79.81 36 GLU B C 1
ATOM 1700 O O . GLU B 1 36 ? 3.561 31.797 -1.886 1 79.81 36 GLU B O 1
ATOM 1705 N N . TYR B 1 37 ? 1.721 31 -0.744 1 72.06 37 TYR B N 1
ATOM 1706 C CA . TYR B 1 37 ? 2.184 29.625 -0.88 1 72.06 37 TYR B CA 1
ATOM 1707 C C . TYR B 1 37 ? 2.152 29.188 -2.336 1 72.06 37 TYR B C 1
ATOM 1709 O O . TYR B 1 37 ? 1.08 29.094 -2.941 1 72.06 37 TYR B O 1
ATOM 1717 N N . ASN B 1 38 ? 3.152 29.438 -3.129 1 59.12 38 ASN B N 1
ATOM 1718 C CA . ASN B 1 38 ? 3.295 29.156 -4.555 1 59.12 38 ASN B CA 1
ATOM 1719 C C . ASN B 1 38 ? 3.863 27.766 -4.805 1 59.12 38 ASN B C 1
ATOM 1721 O O . ASN B 1 38 ? 5.012 27.625 -5.234 1 59.12 38 ASN B O 1
ATOM 1725 N N . ASN B 1 39 ? 3.35 26.875 -4.223 1 51.16 39 ASN B N 1
ATOM 1726 C CA . ASN B 1 39 ? 3.889 25.578 -4.609 1 51.16 39 ASN B CA 1
ATOM 1727 C C . ASN B 1 39 ? 2.996 24.875 -5.633 1 51.16 39 ASN B C 1
ATOM 1729 O O . ASN B 1 39 ? 1.778 24.812 -5.453 1 51.16 39 ASN B O 1
ATOM 1733 N N . PRO B 1 40 ? 3.723 24.5 -6.746 1 44.62 40 PRO B N 1
ATOM 1734 C CA . PRO B 1 40 ? 2.979 23.75 -7.766 1 44.62 40 PRO B CA 1
ATOM 1735 C C . PRO B 1 40 ? 2.305 22.5 -7.207 1 44.62 40 PRO B C 1
ATOM 1737 O O . PRO B 1 40 ? 2.916 21.75 -6.438 1 44.62 40 PRO B O 1
ATOM 1740 N N . GLY B 1 41 ? 1.004 22.391 -7.473 1 45.75 41 GLY B N 1
ATOM 1741 C CA . GLY B 1 41 ? 0.255 21.219 -7.07 1 45.75 41 GLY B CA 1
ATOM 1742 C C . GLY B 1 41 ? -0.479 21.391 -5.754 1 45.75 41 GLY B C 1
ATOM 1743 O O . GLY B 1 41 ? -1.339 20.594 -5.402 1 45.75 41 GLY B O 1
ATOM 1744 N N . GLN B 1 42 ? 0.187 22.312 -5.051 1 53.38 42 GLN B N 1
ATOM 1745 C CA . GLN B 1 42 ? -0.499 22.484 -3.777 1 53.38 42 GLN B CA 1
ATOM 1746 C C . GLN B 1 42 ? -1.684 23.438 -3.916 1 53.38 42 GLN B C 1
ATOM 1748 O O . GLN B 1 42 ? -1.65 24.375 -4.73 1 53.38 42 GLN B O 1
ATOM 1753 N N . ASN B 1 43 ? -2.736 23.062 -3.326 1 57.97 43 ASN B N 1
ATOM 1754 C CA . ASN B 1 43 ? -4.086 23.594 -3.502 1 57.97 43 ASN B CA 1
ATOM 1755 C C . ASN B 1 43 ? -4.348 24.781 -2.576 1 57.97 43 ASN B C 1
ATOM 1757 O O . ASN B 1 43 ? -4.441 24.609 -1.358 1 57.97 43 ASN B O 1
ATOM 1761 N N . ILE B 1 44 ? -4.168 26.016 -3.119 1 73.62 44 ILE B N 1
ATOM 1762 C CA . ILE B 1 44 ? -4.59 27.219 -2.422 1 73.62 44 ILE B CA 1
ATOM 1763 C C . ILE B 1 44 ? -5.965 27 -1.794 1 73.62 44 ILE B C 1
ATOM 1765 O O . ILE B 1 44 ? -6.227 27.469 -0.684 1 73.62 44 ILE B O 1
ATOM 1769 N N . GLN B 1 45 ? -6.684 26.266 -2.516 1 76.44 45 GLN B N 1
ATOM 1770 C CA . GLN B 1 45 ? -8.039 26.016 -2.025 1 76.44 45 GLN B CA 1
ATOM 1771 C C . GLN B 1 45 ? -8.008 25.188 -0.735 1 76.44 45 GLN B C 1
ATOM 1773 O O . GLN B 1 45 ? -8.805 25.438 0.173 1 76.44 45 GLN B O 1
ATOM 1778 N N . LEU B 1 46 ? -7.07 24.297 -0.661 1 77.56 46 LEU B N 1
ATOM 1779 C CA . LEU B 1 46 ? -6.926 23.516 0.567 1 77.56 46 LEU B CA 1
ATOM 1780 C C . LEU B 1 46 ? -6.527 24.422 1.733 1 77.56 46 LEU B C 1
ATOM 1782 O O . LEU B 1 46 ? -7.07 24.297 2.832 1 77.56 46 LEU B O 1
ATOM 1786 N N . CYS B 1 47 ? -5.598 25.328 1.441 1 87.5 47 CYS B N 1
ATOM 1787 C CA . CYS B 1 47 ? -5.156 26.281 2.449 1 87.5 47 CYS B CA 1
ATOM 1788 C C . CYS B 1 47 ? -6.324 27.125 2.957 1 87.5 47 CYS B C 1
ATOM 1790 O O . CYS B 1 47 ? -6.57 27.172 4.164 1 87.5 47 CYS B O 1
ATOM 1792 N N . LEU B 1 48 ? -7.094 27.656 2.023 1 88.19 48 LEU B N 1
ATOM 1793 C CA . LEU B 1 48 ? -8.227 28.516 2.363 1 88.19 48 LEU B CA 1
ATOM 1794 C C . LEU B 1 48 ? -9.289 27.734 3.127 1 88.19 48 LEU B C 1
ATOM 1796 O O . LEU B 1 48 ? -9.812 28.203 4.137 1 88.19 48 LEU B O 1
ATOM 1800 N N . ASN B 1 49 ? -9.531 26.516 2.715 1 83.69 49 ASN B N 1
ATOM 1801 C CA . ASN B 1 49 ? -10.57 25.688 3.32 1 83.69 49 ASN B CA 1
ATOM 1802 C C . ASN B 1 49 ? -10.234 25.328 4.762 1 83.69 49 ASN B C 1
ATOM 1804 O O . ASN B 1 49 ? -11.109 25.312 5.629 1 83.69 49 ASN B O 1
ATOM 1808 N N . ILE B 1 50 ? -8.953 25.109 5.012 1 87.56 50 ILE B N 1
ATOM 1809 C CA . ILE B 1 50 ? -8.555 24.672 6.348 1 87.56 50 ILE B CA 1
ATOM 1810 C C . ILE B 1 50 ? -8.492 25.875 7.285 1 87.56 50 ILE B C 1
ATOM 1812 O O . ILE B 1 50 ? -9.047 25.844 8.391 1 87.56 50 ILE B O 1
ATOM 1816 N N . LEU B 1 51 ? -7.922 26.984 6.867 1 93.25 51 LEU B N 1
ATOM 1817 C CA . LEU B 1 51 ? -7.691 28.125 7.75 1 93.25 51 LEU B CA 1
ATOM 1818 C C . LEU B 1 51 ? -9 28.859 8.047 1 93.25 51 LEU B C 1
ATOM 1820 O O . LEU B 1 51 ? -9.172 29.406 9.133 1 93.25 51 LEU B O 1
ATOM 1824 N N . LYS B 1 52 ? -9.898 28.797 7.117 1 92.88 52 LYS B N 1
ATOM 1825 C CA . LYS B 1 52 ? -11.164 29.516 7.293 1 92.88 52 LYS B CA 1
ATOM 1826 C C . LYS B 1 52 ? -12 28.875 8.391 1 92.88 52 LYS B C 1
ATOM 1828 O O . LYS B 1 52 ? -12.969 29.469 8.867 1 92.88 52 LYS B O 1
ATOM 1833 N N . THR B 1 53 ? -11.633 27.641 8.773 1 89.75 53 THR B N 1
ATOM 1834 C CA . THR B 1 53 ? -12.414 26.922 9.781 1 89.75 53 THR B CA 1
ATOM 1835 C C . THR B 1 53 ? -12.227 27.547 11.156 1 89.75 53 THR B C 1
ATOM 1837 O O . THR B 1 53 ? -13.016 27.297 12.07 1 89.75 53 THR B O 1
ATOM 1840 N N . ASP B 1 54 ? -11.234 28.328 11.391 1 93.94 54 ASP B N 1
ATOM 1841 C CA . ASP B 1 54 ? -10.945 28.938 12.68 1 93.94 54 ASP B CA 1
ATOM 1842 C C . ASP B 1 54 ? -11.148 30.453 12.617 1 93.94 54 ASP B C 1
ATOM 1844 O O . ASP B 1 54 ? -10.344 31.172 12.016 1 93.94 54 ASP B O 1
ATOM 1848 N N . PRO B 1 55 ? -12.148 31 13.305 1 95.69 55 PRO B N 1
ATOM 1849 C CA . PRO B 1 55 ? -12.43 32.438 13.242 1 95.69 55 PRO B CA 1
ATOM 1850 C C . PRO B 1 55 ? -11.281 33.281 13.789 1 95.69 55 PRO B C 1
ATOM 1852 O O . PRO B 1 55 ? -11.117 34.438 13.383 1 95.69 55 PRO B O 1
ATOM 1855 N N . LYS B 1 56 ? -10.484 32.719 14.68 1 97.44 56 LYS B N 1
ATOM 1856 C CA . LYS B 1 56 ? -9.344 33.469 15.172 1 97.44 56 LYS B CA 1
ATOM 1857 C C . LYS B 1 56 ? -8.328 33.719 14.062 1 97.44 56 LYS B C 1
ATOM 1859 O O . LYS B 1 56 ? -7.637 34.75 14.062 1 97.44 56 LYS B O 1
ATOM 1864 N N . ILE B 1 57 ? -8.289 32.781 13.164 1 97.38 57 ILE B N 1
ATOM 1865 C CA . ILE B 1 57 ? -7.379 32.906 12.031 1 97.38 57 ILE B CA 1
ATOM 1866 C C . ILE B 1 57 ? -7.945 33.906 11.031 1 97.38 57 ILE B C 1
ATOM 1868 O O . ILE B 1 57 ? -7.238 34.812 10.594 1 97.38 57 ILE B O 1
ATOM 1872 N N . THR B 1 58 ? -9.219 33.875 10.711 1 95.44 58 THR B N 1
ATOM 1873 C CA . THR B 1 58 ? -9.805 34.75 9.688 1 95.44 58 THR B CA 1
ATOM 1874 C C . THR B 1 58 ? -9.898 36.188 10.195 1 95.44 58 THR B C 1
ATOM 1876 O O . THR B 1 58 ? -9.906 37.125 9.398 1 95.44 58 THR B O 1
ATOM 1879 N N . SER B 1 59 ? -9.867 36.375 11.516 1 96.06 59 SER B N 1
ATOM 1880 C CA . SER B 1 59 ? -10.023 37.719 12.078 1 96.06 59 SER B CA 1
ATOM 1881 C C . SER B 1 59 ? -8.68 38.312 12.477 1 96.06 59 SER B C 1
ATOM 1883 O O . SER B 1 59 ? -8.617 39.438 12.938 1 96.06 59 SER B O 1
ATOM 1885 N N . ALA B 1 60 ? -7.594 37.469 12.336 1 96.38 60 ALA B N 1
ATOM 1886 C CA . ALA B 1 60 ? -6.281 37.969 12.727 1 96.38 60 ALA B CA 1
ATOM 1887 C C . ALA B 1 60 ? -5.922 39.219 11.938 1 96.38 60 ALA B C 1
ATOM 1889 O O . ALA B 1 60 ? -6.078 39.25 10.711 1 96.38 60 ALA B O 1
ATOM 1890 N N . THR B 1 61 ? -5.426 40.25 12.594 1 94.75 61 THR B N 1
ATOM 1891 C CA . THR B 1 61 ? -5.141 41.531 11.953 1 94.75 61 THR B CA 1
ATOM 1892 C C . THR B 1 61 ? -3.635 41.781 11.867 1 94.75 61 THR B C 1
ATOM 1894 O O . THR B 1 61 ? -3.193 42.781 11.328 1 94.75 61 THR B O 1
ATOM 1897 N N . ASN B 1 62 ? -2.828 40.938 12.469 1 94.81 62 ASN B N 1
ATOM 1898 C CA . ASN B 1 62 ? -1.375 40.969 12.352 1 94.81 62 ASN B CA 1
ATOM 1899 C C . ASN B 1 62 ? -0.784 39.562 12.273 1 94.81 62 ASN B C 1
ATOM 1901 O O . ASN B 1 62 ? -1.444 38.594 12.633 1 94.81 62 ASN B O 1
ATOM 1905 N N . TYR B 1 63 ? 0.408 39.5 11.844 1 93.81 63 TYR B N 1
ATOM 1906 C CA . TYR B 1 63 ? 1.011 38.219 11.547 1 93.81 63 TYR B CA 1
ATOM 1907 C C . TYR B 1 63 ? 1.374 37.469 12.828 1 93.81 63 TYR B C 1
ATOM 1909 O O . TYR B 1 63 ? 1.443 36.25 12.852 1 93.81 63 TYR B O 1
ATOM 1917 N N . HIS B 1 64 ? 1.656 38.188 13.922 1 96.31 64 HIS B N 1
ATOM 1918 C CA . HIS B 1 64 ? 1.904 37.5 15.18 1 96.31 64 HIS B CA 1
ATOM 1919 C C . HIS B 1 64 ? 0.69 36.688 15.602 1 96.31 64 HIS B C 1
ATOM 1921 O O . HIS B 1 64 ? 0.805 35.469 15.859 1 96.31 64 HIS B O 1
ATOM 1927 N N . ASP B 1 65 ? -0.482 37.375 15.648 1 97.38 65 ASP B N 1
ATOM 1928 C CA . ASP B 1 65 ? -1.715 36.688 16.016 1 97.38 65 ASP B CA 1
ATOM 1929 C C . ASP B 1 65 ? -2.043 35.594 15 1 97.38 65 ASP B C 1
ATOM 1931 O O . ASP B 1 65 ? -2.455 34.5 15.383 1 97.38 65 ASP B O 1
ATOM 1935 N N . LEU B 1 66 ? -1.842 35.875 13.719 1 97.56 66 LEU B N 1
ATOM 1936 C CA . LEU B 1 66 ? -2.096 34.875 12.672 1 97.56 66 LEU B CA 1
ATOM 1937 C C . LEU B 1 66 ? -1.237 33.625 12.875 1 97.56 66 LEU B C 1
ATOM 1939 O O . LEU B 1 66 ? -1.754 32.5 12.891 1 97.56 66 LEU B O 1
ATOM 1943 N N . SER B 1 67 ? 0.053 33.844 13.055 1 97.56 67 SER B N 1
ATOM 1944 C CA . SER B 1 67 ? 0.976 32.75 13.266 1 97.56 67 SER B CA 1
ATOM 1945 C C . SER B 1 67 ? 0.614 31.938 14.516 1 97.56 67 SER B C 1
ATOM 1947 O O . SER B 1 67 ? 0.65 30.719 14.5 1 97.56 67 SER B O 1
ATOM 1949 N N . LEU B 1 68 ? 0.228 32.656 15.594 1 98.19 68 LEU B N 1
ATOM 1950 C CA . LEU B 1 68 ? -0.161 32.031 16.844 1 98.19 68 LEU B CA 1
ATOM 1951 C C . LEU B 1 68 ? -1.351 31.094 16.625 1 98.19 68 LEU B C 1
ATOM 1953 O O . LEU B 1 68 ? -1.308 29.922 17.016 1 98.19 68 LEU B O 1
ATOM 1957 N N . HIS B 1 69 ? -2.348 31.547 16 1 98.25 69 HIS B N 1
ATOM 1958 C CA . HIS B 1 69 ? -3.574 30.781 15.844 1 98.25 69 HIS B CA 1
ATOM 1959 C C . HIS B 1 69 ? -3.389 29.656 14.82 1 98.25 69 HIS B C 1
ATOM 1961 O O . HIS B 1 69 ? -3.98 28.578 14.961 1 98.25 69 HIS B O 1
ATOM 1967 N N . ILE B 1 70 ? -2.562 29.891 13.789 1 97.12 70 ILE B N 1
ATOM 1968 C CA . ILE B 1 70 ? -2.252 28.828 12.852 1 97.12 70 ILE B CA 1
ATOM 1969 C C . ILE B 1 70 ? -1.494 27.703 13.57 1 97.12 70 ILE B C 1
ATOM 1971 O O . ILE B 1 70 ? -1.833 26.531 13.438 1 97.12 70 ILE B O 1
ATOM 1975 N N . LEU B 1 71 ? -0.494 28.062 14.336 1 98.31 71 LEU B N 1
ATOM 1976 C CA . LEU B 1 71 ? 0.264 27.078 15.086 1 98.31 71 LEU B CA 1
ATOM 1977 C C . LEU B 1 71 ? -0.646 26.297 16.031 1 98.31 71 LEU B C 1
ATOM 1979 O O . LEU B 1 71 ? -0.504 25.078 16.172 1 98.31 71 LEU B O 1
ATOM 1983 N N . GLU B 1 72 ? -1.575 26.969 16.688 1 97.75 72 GLU B N 1
ATOM 1984 C CA . GLU B 1 72 ? -2.518 26.297 17.578 1 97.75 72 GLU B CA 1
ATOM 1985 C C . GLU B 1 72 ? -3.395 25.312 16.797 1 97.75 72 GLU B C 1
ATOM 1987 O O . GLU B 1 72 ? -3.627 24.188 17.25 1 97.75 72 GLU B O 1
ATOM 1992 N N . LEU B 1 73 ? -3.9 25.75 15.719 1 96.62 73 LEU B N 1
ATOM 1993 C CA . LEU B 1 73 ? -4.719 24.891 14.875 1 96.62 73 LEU B CA 1
ATOM 1994 C C . LEU B 1 73 ? -3.943 23.641 14.453 1 96.62 73 LEU B C 1
ATOM 1996 O O . LEU B 1 73 ? -4.461 22.531 14.539 1 96.62 73 LEU B O 1
ATOM 2000 N N . VAL B 1 74 ? -2.729 23.812 13.984 1 97.06 74 VAL B N 1
ATOM 2001 C CA . VAL B 1 74 ? -1.903 22.719 13.477 1 97.06 74 VAL B CA 1
ATOM 2002 C C . VAL B 1 74 ? -1.56 21.766 14.625 1 97.06 74 VAL B C 1
ATOM 2004 O O . VAL B 1 74 ? -1.555 20.547 14.438 1 97.06 74 VAL B O 1
ATOM 2007 N N . LEU B 1 75 ? -1.249 22.328 15.789 1 97.75 75 LEU B N 1
ATOM 2008 C CA . LEU B 1 75 ? -0.959 21.5 16.953 1 97.75 75 LEU B CA 1
ATOM 2009 C C . LEU B 1 75 ? -2.16 20.641 17.328 1 97.75 75 LEU B C 1
ATOM 2011 O O . LEU B 1 75 ? -2.012 19.438 17.578 1 97.75 75 LEU B O 1
ATOM 2015 N N . ASN B 1 76 ? -3.324 21.234 17.359 1 94.62 76 ASN B N 1
ATOM 2016 C CA . ASN B 1 76 ? -4.539 20.469 17.656 1 94.62 76 ASN B CA 1
ATOM 2017 C C . ASN B 1 76 ? -4.789 19.391 16.609 1 94.62 76 ASN B C 1
ATOM 2019 O O . ASN B 1 76 ? -5.207 18.281 16.953 1 94.62 76 ASN B O 1
ATOM 2023 N N . ASP B 1 77 ? -4.562 19.75 15.375 1 93.75 77 ASP B N 1
ATOM 2024 C CA . ASP B 1 77 ? -4.73 18.766 14.305 1 93.75 77 ASP B CA 1
ATOM 2025 C C . ASP B 1 77 ? -3.719 17.625 14.438 1 93.75 77 ASP B C 1
ATOM 2027 O O . ASP B 1 77 ? -4.059 16.453 14.25 1 93.75 77 ASP B O 1
ATOM 2031 N N . ALA B 1 78 ? -2.473 17.938 14.695 1 96 78 ALA B N 1
ATOM 2032 C CA . ALA B 1 78 ? -1.438 16.922 14.867 1 96 78 ALA B CA 1
ATOM 2033 C C . ALA B 1 78 ? -1.804 15.961 15.992 1 96 78 ALA B C 1
ATOM 2035 O O . ALA B 1 78 ? -1.621 14.75 15.852 1 96 78 ALA B O 1
ATOM 2036 N N . ALA B 1 79 ? -2.342 16.469 17.094 1 95.5 79 ALA B N 1
ATOM 2037 C CA . ALA B 1 79 ? -2.785 15.617 18.188 1 95.5 79 ALA B CA 1
ATOM 2038 C C . ALA B 1 79 ? -3.924 14.703 17.766 1 95.5 79 ALA B C 1
ATOM 2040 O O . ALA B 1 79 ? -3.971 13.531 18.141 1 95.5 79 ALA B O 1
ATOM 2041 N N . ALA B 1 80 ? -4.84 15.242 16.969 1 90.62 80 ALA B N 1
ATOM 2042 C CA . ALA B 1 80 ? -5.945 14.438 16.469 1 90.62 80 ALA B CA 1
ATOM 2043 C C . ALA B 1 80 ? -5.441 13.32 15.555 1 90.62 80 ALA B C 1
ATOM 2045 O O . ALA B 1 80 ? -5.918 12.188 15.625 1 90.62 80 ALA B O 1
ATOM 2046 N N . VAL B 1 81 ? -4.508 13.656 14.664 1 91.56 81 VAL B N 1
ATOM 2047 C CA . VAL B 1 81 ? -3.939 12.664 13.758 1 91.56 81 VAL B CA 1
ATOM 2048 C C . VAL B 1 81 ? -3.23 11.57 14.562 1 91.56 81 VAL B C 1
ATOM 2050 O O . VAL B 1 81 ? -3.365 10.383 14.266 1 91.56 81 VAL B O 1
ATOM 2053 N N . GLN B 1 82 ? -2.447 12 15.57 1 93.38 82 GLN B N 1
ATOM 2054 C CA . GLN B 1 82 ? -1.775 11.008 16.406 1 93.38 82 GLN B CA 1
ATOM 2055 C C . GLN B 1 82 ? -2.779 10.055 17.047 1 93.38 82 GLN B C 1
ATOM 2057 O O . GLN B 1 82 ? -2.537 8.852 17.125 1 93.38 82 GLN B O 1
ATOM 2062 N N . ARG B 1 83 ? -3.924 10.539 17.516 1 89.81 83 ARG B N 1
ATOM 2063 C CA . ARG B 1 83 ? -4.969 9.695 18.094 1 89.81 83 ARG B CA 1
ATOM 2064 C C . ARG B 1 83 ? -5.543 8.742 17.047 1 89.81 83 ARG B C 1
ATOM 2066 O O . ARG B 1 83 ? -5.852 7.59 17.359 1 89.81 83 ARG B O 1
ATOM 2073 N N . ASP B 1 84 ? -5.707 9.266 15.859 1 86.12 84 ASP B N 1
ATOM 2074 C CA . ASP B 1 84 ? -6.168 8.398 14.781 1 8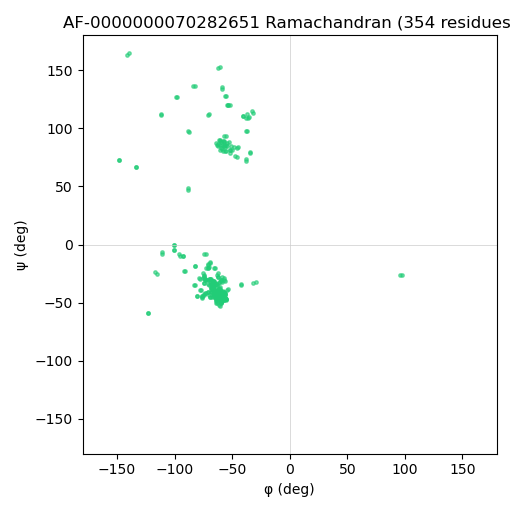6.12 84 ASP B CA 1
ATOM 2075 C C . ASP B 1 84 ? -5.211 7.223 14.57 1 86.12 84 ASP B C 1
ATOM 2077 O O . ASP B 1 84 ? -5.645 6.09 14.359 1 86.12 84 ASP B O 1
ATOM 2081 N N . PHE B 1 85 ? -3.918 7.512 14.547 1 87.62 85 PHE B N 1
ATOM 2082 C CA . PHE B 1 85 ? -2.926 6.453 14.406 1 87.62 85 PHE B CA 1
ATOM 2083 C C . PHE B 1 85 ? -3.012 5.477 15.578 1 87.62 85 PHE B C 1
ATOM 2085 O O . PHE B 1 85 ? -2.814 4.273 15.398 1 87.62 85 PHE B O 1
ATOM 2092 N N . PHE B 1 86 ? -3.287 6.035 16.781 1 87.5 86 PHE B N 1
ATOM 2093 C CA . PHE B 1 86 ? -3.471 5.176 17.938 1 87.5 86 PHE B CA 1
ATOM 2094 C C . PHE B 1 86 ? -4.59 4.168 17.703 1 87.5 86 PHE B C 1
ATOM 2096 O O . PHE B 1 86 ? -4.426 2.977 17.969 1 87.5 86 PHE B O 1
ATOM 2103 N N . GLU B 1 87 ? -5.645 4.605 17.125 1 80.62 87 GLU B N 1
ATOM 2104 C CA . GLU B 1 87 ? -6.797 3.746 16.859 1 80.62 87 GLU B CA 1
ATOM 2105 C C . GLU B 1 87 ? -6.492 2.736 15.758 1 80.62 87 GLU B C 1
ATOM 2107 O O . GLU B 1 87 ? -6.855 1.564 15.859 1 80.62 87 GLU B O 1
ATOM 2112 N N . LYS B 1 88 ? -5.816 3.201 14.75 1 77.81 88 LYS B N 1
ATOM 2113 C CA . LYS B 1 88 ? -5.484 2.33 13.625 1 77.81 88 LYS B CA 1
ATOM 2114 C C . LYS B 1 88 ? -4.5 1.241 14.039 1 77.81 88 LYS B C 1
ATOM 2116 O O . LYS B 1 88 ? -4.551 0.121 13.531 1 77.81 88 LYS B O 1
ATOM 2121 N N . ARG B 1 89 ? -3.605 1.61 14.914 1 76.81 89 ARG B N 1
ATOM 2122 C CA . ARG B 1 89 ? -2.625 0.65 15.406 1 76.81 89 ARG B CA 1
ATOM 2123 C C . ARG B 1 89 ? -3.305 -0.501 16.141 1 76.81 89 ARG B C 1
ATOM 2125 O O . ARG B 1 89 ? -2.779 -1.615 16.172 1 76.81 89 ARG B O 1
ATOM 2132 N N . LYS B 1 90 ? -4.449 -0.196 16.703 1 74.5 90 LYS B N 1
ATOM 2133 C CA . LYS B 1 90 ? -5.199 -1.266 17.359 1 74.5 90 LYS B CA 1
ATOM 2134 C C . LYS B 1 90 ? -5.648 -2.316 16.344 1 74.5 90 LYS B C 1
ATOM 2136 O O . LYS B 1 90 ? -5.719 -3.504 16.672 1 74.5 90 LYS B O 1
ATOM 2141 N N . LEU B 1 91 ? -5.918 -1.807 15.203 1 63.56 91 LEU B N 1
ATOM 2142 C CA . LEU B 1 91 ? -6.375 -2.695 14.141 1 63.56 91 LEU B CA 1
ATOM 2143 C C . LEU B 1 91 ? -5.199 -3.434 13.508 1 63.56 91 LEU B C 1
ATOM 2145 O O . LEU B 1 91 ? -5.359 -4.551 13.008 1 63.56 91 LEU B O 1
ATOM 2149 N N . PHE B 1 92 ? -4.066 -2.678 13.602 1 66.25 92 PHE B N 1
ATOM 2150 C CA . PHE B 1 92 ? -2.867 -3.24 12.984 1 66.25 92 PHE B CA 1
ATOM 2151 C C . PHE B 1 92 ? -1.672 -3.115 13.922 1 66.25 92 PHE B C 1
ATOM 2153 O O . PHE B 1 92 ? -0.703 -2.418 13.617 1 66.25 92 PHE B O 1
ATOM 2160 N N . PRO B 1 93 ? -1.647 -3.789 15.016 1 66.75 93 PRO B N 1
ATOM 2161 C CA . PRO B 1 93 ? -0.693 -3.551 16.094 1 66.75 93 PRO B CA 1
ATOM 2162 C C . PRO B 1 93 ? 0.748 -3.854 15.695 1 66.75 93 PRO B C 1
ATOM 2164 O O . PRO B 1 93 ? 1.686 -3.299 16.281 1 66.75 93 PRO B O 1
ATOM 2167 N N . THR B 1 94 ? 0.881 -4.668 14.625 1 64.56 94 THR B N 1
ATOM 2168 C CA . THR B 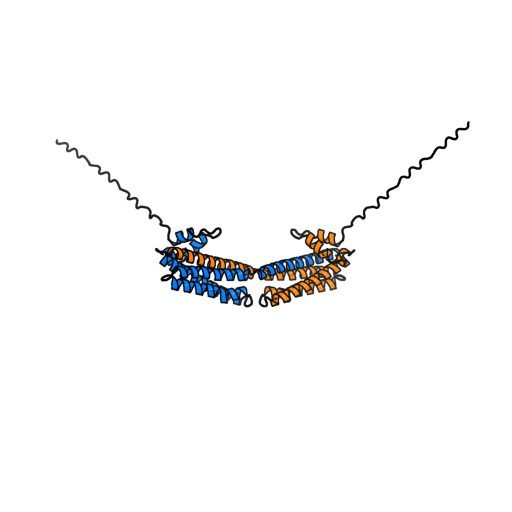1 94 ? 2.238 -5.07 14.273 1 64.56 94 THR B CA 1
ATOM 2169 C C . THR B 1 94 ? 2.762 -4.246 13.102 1 64.56 94 THR B C 1
ATOM 2171 O O . THR B 1 94 ? 3.875 -4.473 12.625 1 64.56 94 THR B O 1
ATOM 2174 N N . ASP B 1 95 ? 2 -3.361 12.602 1 69.06 95 ASP B N 1
ATOM 2175 C CA . ASP B 1 95 ? 2.445 -2.512 11.5 1 69.06 95 ASP B CA 1
ATOM 2176 C C . ASP B 1 95 ? 3.494 -1.507 11.969 1 69.06 95 ASP B C 1
ATOM 2178 O O . ASP B 1 95 ? 3.189 -0.605 12.758 1 69.06 95 ASP B O 1
ATOM 2182 N N . PRO B 1 96 ? 4.66 -1.687 11.516 1 76.38 96 PRO B N 1
ATOM 2183 C CA . PRO B 1 96 ? 5.723 -0.823 12.039 1 76.38 96 PRO B CA 1
ATOM 2184 C C . PRO B 1 96 ? 5.539 0.641 11.648 1 76.38 96 PRO B C 1
ATOM 2186 O O . PRO B 1 96 ? 5.898 1.538 12.414 1 76.38 96 PRO B O 1
ATOM 2189 N N . ALA B 1 97 ? 4.965 0.854 10.453 1 79.75 97 ALA B N 1
ATOM 2190 C CA . ALA B 1 97 ? 4.754 2.229 10.008 1 79.75 97 ALA B CA 1
ATOM 2191 C C . ALA B 1 97 ? 3.744 2.945 10.898 1 79.75 97 ALA B C 1
ATOM 2193 O O . ALA B 1 97 ? 3.988 4.07 11.344 1 79.75 97 ALA B O 1
ATOM 2194 N N . LEU B 1 98 ? 2.713 2.229 11.234 1 82.5 98 LEU B N 1
ATOM 2195 C CA . LEU B 1 98 ? 1.697 2.801 12.109 1 82.5 98 LEU B CA 1
ATOM 2196 C C . LEU B 1 98 ? 2.27 3.082 13.492 1 82.5 98 LEU B C 1
ATOM 2198 O O . LEU B 1 98 ? 1.994 4.129 14.086 1 82.5 98 LEU B O 1
ATOM 2202 N N . ASN B 1 99 ? 3.074 2.17 13.992 1 82.94 99 ASN B N 1
ATOM 2203 C CA . ASN B 1 99 ? 3.68 2.336 15.312 1 82.94 99 ASN B CA 1
ATOM 2204 C C . ASN B 1 99 ? 4.66 3.504 15.336 1 82.94 99 ASN B C 1
ATOM 2206 O O . ASN B 1 99 ? 4.664 4.301 16.266 1 82.94 99 ASN B O 1
ATOM 2210 N N . SER B 1 100 ? 5.457 3.594 14.312 1 88.44 100 SER B N 1
ATOM 2211 C CA . SER B 1 100 ? 6.402 4.703 14.234 1 88.44 100 SER B CA 1
ATOM 2212 C C . SER B 1 100 ? 5.676 6.039 14.094 1 88.44 100 SER B C 1
ATOM 2214 O O . SER B 1 100 ? 6.078 7.039 14.688 1 88.44 100 SER B O 1
ATOM 2216 N N . CYS B 1 101 ? 4.617 5.992 13.305 1 91.31 101 CYS B N 1
ATOM 2217 C CA . CYS B 1 101 ? 3.846 7.219 13.125 1 91.31 101 CYS B CA 1
ATOM 2218 C C . CYS B 1 101 ? 3.246 7.691 14.445 1 91.31 101 CYS B C 1
ATOM 2220 O O . CYS B 1 101 ? 3.336 8.867 14.781 1 91.31 101 CYS B O 1
ATOM 2222 N N . TYR B 1 102 ? 2.75 6.824 15.273 1 92.81 102 TYR B N 1
ATOM 2223 C CA . TYR B 1 102 ? 2.121 7.18 16.547 1 92.81 102 TYR B CA 1
ATOM 2224 C C . TYR B 1 102 ? 3.168 7.539 17.594 1 92.81 102 TYR B C 1
ATOM 2226 O O . TYR B 1 102 ? 3.049 8.562 18.266 1 92.81 102 TYR B O 1
ATOM 2234 N N . ASN B 1 103 ? 4.246 6.703 17.656 1 90.56 103 ASN B N 1
ATOM 2235 C CA . ASN B 1 103 ? 5.145 6.781 18.797 1 90.56 103 ASN B CA 1
ATOM 2236 C C . ASN B 1 103 ? 6.301 7.742 18.547 1 90.56 103 ASN B C 1
ATOM 2238 O O . ASN B 1 103 ? 6.949 8.203 19.484 1 90.56 103 ASN B O 1
ATOM 2242 N N . GLU B 1 104 ? 6.574 7.969 17.328 1 92.94 104 GLU B N 1
ATOM 2243 C CA . GLU B 1 104 ? 7.797 8.711 17.031 1 92.94 104 GLU B CA 1
ATOM 2244 C C . GLU B 1 104 ? 7.496 9.969 16.219 1 92.94 104 GLU B C 1
ATOM 2246 O O . GLU B 1 104 ? 7.684 11.086 16.688 1 92.94 104 GLU B O 1
ATOM 2251 N N . PHE B 1 105 ? 6.934 9.82 15.117 1 94.25 105 PHE B N 1
ATOM 2252 C CA . PHE B 1 105 ? 6.902 10.906 14.148 1 94.25 105 PHE B CA 1
ATOM 2253 C C . PHE B 1 105 ? 5.898 11.977 14.562 1 94.25 105 PHE B C 1
ATOM 2255 O O . PHE B 1 105 ? 6.207 13.164 14.547 1 94.25 105 PHE B O 1
ATOM 2262 N N . TYR B 1 106 ? 4.734 11.562 15.016 1 96 106 TYR B N 1
ATOM 2263 C CA . TYR B 1 106 ? 3.777 12.586 15.414 1 96 106 TYR B CA 1
ATOM 2264 C C . TYR B 1 106 ? 4.062 13.078 16.828 1 96 106 TYR B C 1
ATOM 2266 O O . TYR B 1 106 ? 3.641 14.164 17.219 1 96 106 TYR B O 1
ATOM 2274 N N . VAL B 1 107 ? 4.836 12.328 17.656 1 96.12 107 VAL B N 1
ATOM 2275 C CA . VAL B 1 107 ? 5.375 12.883 18.906 1 96.12 107 VAL B CA 1
ATOM 2276 C C . VAL B 1 107 ? 6.32 14.039 18.594 1 96.12 107 VAL B C 1
ATOM 2278 O O . VAL B 1 107 ? 6.219 15.109 19.188 1 96.12 107 VAL B O 1
ATOM 2281 N N . THR B 1 108 ? 7.188 13.805 17.625 1 95.62 108 THR B N 1
ATOM 2282 C CA . THR B 1 108 ? 8.117 14.844 17.203 1 95.62 108 THR B CA 1
ATOM 2283 C C . THR B 1 108 ? 7.371 16.047 16.641 1 95.62 108 THR B C 1
ATOM 2285 O O . THR B 1 108 ? 7.688 17.188 16.969 1 95.62 108 THR B O 1
ATOM 2288 N N . THR B 1 109 ? 6.363 15.75 15.766 1 97.69 109 THR B N 1
ATOM 2289 C CA . THR B 1 109 ? 5.559 16.812 15.172 1 97.69 109 THR B CA 1
ATOM 2290 C C . THR B 1 109 ? 4.918 17.688 16.25 1 97.69 109 THR B C 1
ATOM 2292 O O . THR B 1 109 ? 5.051 18.906 16.234 1 97.69 109 THR B O 1
ATOM 2295 N N . ILE B 1 110 ? 4.34 17.047 17.266 1 98 110 ILE B N 1
ATOM 2296 C CA . ILE B 1 110 ? 3.631 17.75 18.328 1 98 110 ILE B CA 1
ATOM 2297 C C . ILE B 1 110 ? 4.625 18.516 19.188 1 98 110 ILE B C 1
ATOM 2299 O O . ILE B 1 110 ? 4.406 19.703 19.484 1 98 110 ILE B O 1
ATOM 2303 N N . ASN B 1 111 ? 5.734 17.906 19.531 1 97.44 111 ASN B N 1
ATOM 2304 C CA . ASN B 1 111 ? 6.746 18.562 20.359 1 97.44 111 ASN B CA 1
ATOM 2305 C C . ASN B 1 111 ? 7.312 19.812 19.656 1 97.44 111 ASN B C 1
ATOM 2307 O O . ASN B 1 111 ? 7.492 20.844 20.297 1 97.44 111 ASN B O 1
ATOM 2311 N N . GLU B 1 112 ? 7.594 19.672 18.375 1 97.94 112 GLU B N 1
ATOM 2312 C CA . GLU B 1 112 ? 8.156 20.797 17.625 1 97.94 112 GLU B CA 1
ATOM 2313 C C . GLU B 1 112 ? 7.152 21.938 17.484 1 97.94 112 GLU B C 1
ATOM 2315 O O . GLU B 1 112 ? 7.523 23.109 17.516 1 97.94 112 GLU B O 1
ATOM 2320 N N . LEU B 1 113 ? 5.863 21.562 17.344 1 98.44 113 LEU B N 1
ATOM 2321 C CA . LEU B 1 113 ? 4.832 22.594 17.266 1 98.44 113 LEU B CA 1
ATOM 2322 C C . LEU B 1 113 ? 4.676 23.312 18.609 1 98.44 113 LEU B C 1
ATOM 2324 O O . LEU B 1 113 ? 4.473 24.531 18.641 1 98.44 113 LEU B O 1
ATOM 2328 N N . GLN B 1 114 ? 4.789 22.562 19.703 1 98.38 114 GLN B N 1
ATOM 2329 C CA . GLN B 1 114 ? 4.75 23.172 21.031 1 98.38 114 GLN B CA 1
ATOM 2330 C C . GLN B 1 114 ? 5.93 24.109 21.234 1 98.38 114 GLN B C 1
ATOM 2332 O O . GLN B 1 114 ? 5.762 25.219 21.75 1 98.38 114 GLN B O 1
ATOM 2337 N N . LYS B 1 115 ? 7.059 23.625 20.844 1 98.06 115 LYS B N 1
ATOM 2338 C CA . LYS B 1 115 ? 8.25 24.469 20.906 1 98.06 115 LYS B CA 1
ATOM 2339 C C . LYS B 1 115 ? 8.062 25.75 20.094 1 98.06 115 LYS B C 1
ATOM 2341 O O . LYS B 1 115 ? 8.43 26.828 20.547 1 98.06 115 LYS B O 1
ATOM 2346 N N . ALA B 1 116 ? 7.527 25.656 18.859 1 98.31 116 ALA B N 1
ATOM 2347 C CA . ALA B 1 116 ? 7.273 26.812 18.016 1 98.31 116 ALA B CA 1
ATOM 2348 C C . ALA B 1 116 ? 6.359 27.812 18.703 1 98.31 116 ALA B C 1
ATOM 2350 O O . ALA B 1 116 ? 6.609 29.016 18.672 1 98.31 116 ALA B O 1
ATOM 2351 N N . LEU B 1 117 ? 5.332 27.297 19.375 1 98.44 117 LEU B N 1
ATOM 2352 C CA . LEU B 1 117 ? 4.375 28.141 20.062 1 98.44 117 LEU B CA 1
ATOM 2353 C C . LEU B 1 117 ? 5.047 28.891 21.219 1 98.44 117 LEU B C 1
ATOM 2355 O O . LEU B 1 117 ? 4.812 30.078 21.422 1 98.44 117 LEU B O 1
ATOM 2359 N N . ILE B 1 118 ? 5.883 28.188 21.922 1 97.69 118 ILE B N 1
ATOM 2360 C CA . ILE B 1 118 ? 6.559 28.766 23.078 1 97.69 118 ILE B CA 1
ATOM 2361 C C . ILE B 1 118 ? 7.527 29.859 22.625 1 97.69 118 ILE B C 1
ATOM 2363 O O . ILE B 1 118 ? 7.641 30.891 23.281 1 97.69 118 ILE B O 1
ATOM 2367 N N . LEU B 1 119 ? 8.133 29.688 21.484 1 97.88 119 LEU B N 1
ATOM 2368 C CA . LEU B 1 119 ? 9.234 30.562 21.078 1 97.88 119 LEU B CA 1
ATOM 2369 C C . LEU B 1 119 ? 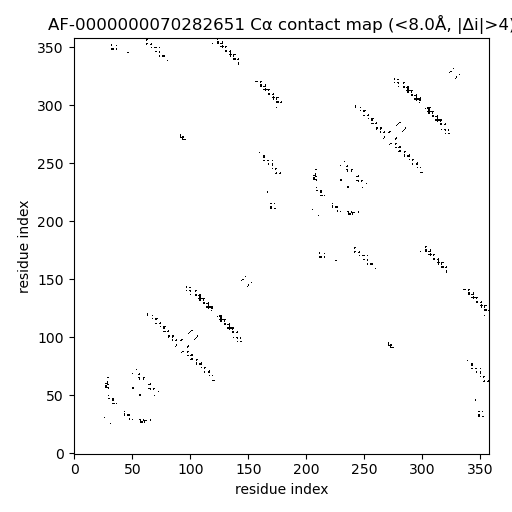8.734 31.672 20.172 1 97.88 119 LEU B C 1
ATOM 2371 O O . LEU B 1 119 ? 9.438 32.656 19.953 1 97.88 119 LEU B O 1
ATOM 2375 N N . LEU B 1 120 ? 7.496 31.609 19.75 1 97.94 120 LEU B N 1
ATOM 2376 C CA . LEU B 1 120 ? 6.957 32.531 18.766 1 97.94 120 LEU B CA 1
ATOM 2377 C C . LEU B 1 120 ? 7.125 34 19.25 1 97.94 120 LEU B C 1
ATOM 2379 O O . LEU B 1 120 ? 7.617 34.844 18.5 1 97.94 120 LEU B O 1
ATOM 2383 N N . PRO B 1 121 ? 6.867 34.312 20.516 1 96.75 121 PRO B N 1
ATOM 2384 C CA . PRO B 1 121 ? 6.949 35.719 20.953 1 96.75 121 PRO B CA 1
ATOM 2385 C C . PRO B 1 121 ? 8.391 36.188 21.094 1 96.75 121 PRO B C 1
ATOM 2387 O O . PRO B 1 121 ? 8.664 37.406 20.938 1 96.75 121 PRO B O 1
ATOM 2390 N N . THR B 1 122 ? 9.367 35.344 21.312 1 97.12 122 THR B N 1
ATOM 2391 C CA . THR B 1 122 ? 10.688 35.812 21.734 1 97.12 122 THR B CA 1
ATOM 2392 C C . THR B 1 122 ? 11.742 35.469 20.688 1 97.12 122 THR B C 1
ATOM 2394 O O . THR B 1 122 ? 12.773 36.125 20.594 1 97.12 122 THR B O 1
ATOM 2397 N N . ASP B 1 123 ? 11.477 34.469 19.891 1 97.06 123 ASP B N 1
ATOM 2398 C CA . ASP B 1 123 ? 12.438 34 18.891 1 97.06 123 ASP B CA 1
ATOM 2399 C C . ASP B 1 123 ? 11.742 33.438 17.656 1 97.06 123 ASP B C 1
ATOM 2401 O O . ASP B 1 123 ? 11.766 32.219 17.422 1 97.06 123 ASP B O 1
ATOM 2405 N N . PRO B 1 124 ? 11.188 34.281 16.875 1 95.38 124 PRO B N 1
ATOM 2406 C CA . PRO B 1 124 ? 10.461 33.812 15.688 1 95.38 124 PRO B CA 1
ATOM 2407 C C . PRO B 1 124 ? 11.32 33 14.742 1 95.38 124 PRO B C 1
ATOM 2409 O O . PRO B 1 124 ? 10.805 32.094 14.07 1 95.38 124 PRO B O 1
ATOM 2412 N N . HIS B 1 125 ? 12.617 33.188 14.672 1 92.69 125 HIS B N 1
ATOM 2413 C CA . HIS B 1 125 ? 13.484 32.375 13.812 1 92.69 125 HIS B CA 1
ATOM 2414 C C . HIS B 1 125 ? 13.484 30.922 14.227 1 92.69 125 HIS B C 1
ATOM 2416 O O . HIS B 1 125 ? 13.266 30.031 13.391 1 92.69 125 HIS B O 1
ATOM 2422 N N . THR B 1 126 ? 13.703 30.719 15.484 1 94.81 126 THR B N 1
ATOM 2423 C CA . THR B 1 126 ? 13.703 29.344 15.984 1 94.81 126 THR B CA 1
ATOM 2424 C C . THR B 1 126 ? 12.305 28.75 15.914 1 94.81 126 THR B C 1
ATOM 2426 O O . THR B 1 126 ? 12.148 27.547 15.656 1 94.81 126 THR B O 1
ATOM 2429 N N . ALA B 1 127 ? 11.281 29.578 16.188 1 97.56 127 ALA B N 1
ATOM 2430 C CA . ALA B 1 127 ? 9.898 29.109 16.062 1 97.56 127 ALA B CA 1
ATOM 2431 C C . ALA B 1 127 ? 9.609 28.625 14.648 1 97.56 127 ALA B C 1
ATOM 2433 O O . ALA B 1 127 ? 9.016 27.562 14.469 1 97.56 127 ALA B O 1
ATOM 2434 N N . ARG B 1 128 ? 10.086 29.344 13.656 1 94.69 128 ARG B N 1
ATOM 2435 C CA . ARG B 1 128 ? 9.914 28.953 12.258 1 94.69 128 ARG B CA 1
ATOM 2436 C C . ARG B 1 128 ? 10.594 27.625 11.969 1 94.69 128 ARG B C 1
ATOM 2438 O O . ARG B 1 128 ? 9.992 26.734 11.352 1 94.69 128 ARG B O 1
ATOM 2445 N N . ASP B 1 129 ? 11.805 27.516 12.445 1 92.56 129 ASP B N 1
ATOM 2446 C CA . ASP B 1 129 ? 12.555 26.281 12.227 1 92.56 129 ASP B CA 1
ATOM 2447 C C . ASP B 1 129 ? 11.852 25.094 12.875 1 92.56 129 ASP B C 1
ATOM 2449 O O . ASP B 1 129 ? 11.828 24 12.305 1 92.56 129 ASP B O 1
ATOM 2453 N N . SER B 1 130 ? 11.297 25.328 14.039 1 97.25 130 SER B N 1
ATOM 2454 C CA . SER B 1 130 ? 10.555 24.281 14.719 1 97.25 130 SER B CA 1
ATOM 2455 C C . SER B 1 130 ? 9.297 23.891 13.945 1 97.25 130 SER B C 1
ATOM 2457 O O . SER B 1 130 ? 8.945 22.719 13.867 1 97.25 130 SER B O 1
ATOM 2459 N N . ALA B 1 131 ? 8.602 24.875 13.367 1 95.94 131 ALA B N 1
ATOM 2460 C CA . ALA B 1 131 ? 7.441 24.594 12.539 1 95.94 131 ALA B CA 1
ATOM 2461 C C . ALA B 1 131 ? 7.832 23.766 11.32 1 95.94 131 ALA B C 1
ATOM 2463 O O . ALA B 1 131 ? 7.137 22.797 10.961 1 95.94 131 ALA B O 1
ATOM 2464 N N . ILE B 1 132 ? 8.953 24.078 10.695 1 91.56 132 ILE B N 1
ATOM 2465 C CA . ILE B 1 132 ? 9.461 23.312 9.562 1 91.56 132 ILE B CA 1
ATOM 2466 C C . ILE B 1 132 ? 9.797 21.891 10.008 1 91.56 132 ILE B C 1
ATOM 2468 O O . ILE B 1 132 ? 9.398 20.906 9.367 1 91.56 132 ILE B O 1
ATOM 2472 N N . ALA B 1 133 ? 10.484 21.766 11.117 1 92.69 133 ALA B N 1
ATOM 2473 C CA . ALA B 1 133 ? 10.867 20.453 11.648 1 92.69 133 ALA B CA 1
ATOM 2474 C C . ALA B 1 133 ? 9.633 19.609 11.961 1 92.69 133 ALA B C 1
ATOM 2476 O O . ALA B 1 133 ? 9.656 18.391 11.781 1 92.69 133 ALA B O 1
ATOM 2477 N N . ALA B 1 134 ? 8.57 20.266 12.492 1 96.56 134 ALA B N 1
ATOM 2478 C CA . ALA B 1 134 ? 7.32 19.562 12.734 1 96.56 134 ALA B CA 1
ATOM 2479 C C . ALA B 1 134 ? 6.801 18.906 11.461 1 96.56 134 ALA B C 1
ATOM 2481 O O . ALA B 1 134 ? 6.344 17.766 11.477 1 96.56 134 ALA B O 1
ATOM 2482 N N . GLY B 1 135 ? 6.863 19.609 10.32 1 93.38 135 GLY B N 1
ATOM 2483 C CA . GLY B 1 135 ? 6.445 19.047 9.047 1 93.38 135 GLY B CA 1
ATOM 2484 C C . GLY B 1 135 ? 7.219 17.797 8.664 1 93.38 135 GLY B C 1
ATOM 2485 O O . GLY B 1 135 ? 6.656 16.875 8.078 1 93.38 135 GLY B O 1
ATOM 2486 N N . PHE B 1 136 ? 8.453 17.719 9.047 1 87.69 136 PHE B N 1
ATOM 2487 C CA . PHE B 1 136 ? 9.281 16.562 8.719 1 87.69 136 PHE B CA 1
ATOM 2488 C C . PHE B 1 136 ? 8.82 15.328 9.492 1 87.69 136 PHE B C 1
ATOM 2490 O O . PHE B 1 136 ? 8.906 14.211 8.992 1 87.69 136 PHE B O 1
ATOM 2497 N N . GLY B 1 137 ? 8.25 15.594 10.695 1 92 137 GLY B N 1
ATOM 2498 C CA . GLY B 1 137 ? 7.648 14.469 11.391 1 92 137 GLY B CA 1
ATOM 2499 C C . GLY B 1 137 ? 6.555 13.781 10.594 1 92 137 GLY B C 1
ATOM 2500 O O . GLY B 1 137 ? 6.547 12.555 10.461 1 92 137 GLY B O 1
ATOM 2501 N N . ALA B 1 138 ? 5.668 14.539 10 1 90.69 138 ALA B N 1
ATOM 2502 C CA . ALA B 1 138 ? 4.59 14.016 9.164 1 90.69 138 ALA B CA 1
ATOM 2503 C C . ALA B 1 138 ? 5.145 13.359 7.902 1 90.69 138 ALA B C 1
ATOM 2505 O O . ALA B 1 138 ? 4.664 12.305 7.477 1 90.69 138 ALA B O 1
ATOM 2506 N N . ASN B 1 139 ? 6.176 14 7.305 1 84.75 139 ASN B N 1
ATOM 2507 C CA . ASN B 1 139 ? 6.816 13.445 6.117 1 84.75 139 ASN B CA 1
ATOM 2508 C C . ASN B 1 139 ? 7.477 12.102 6.402 1 84.75 139 ASN B C 1
ATOM 2510 O O . ASN B 1 139 ? 7.422 11.188 5.574 1 84.75 139 ASN B O 1
ATOM 2514 N N . ASN B 1 140 ? 8.125 12.008 7.508 1 85.19 140 ASN B N 1
ATOM 2515 C CA . ASN B 1 140 ? 8.734 10.75 7.906 1 85.19 140 ASN B CA 1
ATOM 2516 C C . ASN B 1 140 ? 7.691 9.656 8.102 1 85.19 140 ASN B C 1
ATOM 2518 O O . ASN B 1 140 ? 7.922 8.5 7.75 1 85.19 140 ASN B O 1
ATOM 2522 N N . CYS B 1 141 ? 6.547 9.984 8.656 1 90.12 141 CYS B N 1
ATOM 2523 C CA . CYS B 1 141 ? 5.449 9.031 8.766 1 90.12 141 CYS B CA 1
ATOM 2524 C C . CYS B 1 141 ? 5.004 8.547 7.387 1 90.12 141 CYS B C 1
ATOM 2526 O O . CYS B 1 141 ? 4.84 7.348 7.168 1 90.12 141 CYS B O 1
ATOM 2528 N N . GLU B 1 142 ? 4.863 9.531 6.461 1 82.19 142 GLU B N 1
ATOM 2529 C CA . GLU B 1 142 ? 4.496 9.172 5.094 1 82.19 142 GLU B CA 1
ATOM 2530 C C . GLU B 1 142 ? 5.5 8.188 4.492 1 82.19 142 GLU B C 1
ATOM 2532 O O . GLU B 1 142 ? 5.113 7.18 3.902 1 82.19 142 GLU B O 1
ATOM 2537 N N . THR B 1 143 ? 6.742 8.523 4.703 1 76.88 143 THR B N 1
ATOM 2538 C CA . THR B 1 143 ? 7.824 7.734 4.133 1 76.88 143 THR B CA 1
ATOM 2539 C C . THR B 1 143 ? 7.871 6.344 4.758 1 76.88 143 THR B C 1
ATOM 2541 O O . THR B 1 143 ? 8.25 5.375 4.102 1 76.88 143 THR B O 1
ATOM 2544 N N . ALA B 1 144 ? 7.461 6.32 6.027 1 78.06 144 ALA B N 1
ATOM 2545 C CA . ALA B 1 144 ? 7.449 5.035 6.719 1 78.06 144 ALA B CA 1
ATOM 2546 C C . ALA B 1 144 ? 6.531 4.043 6.012 1 78.06 144 ALA B C 1
ATOM 2548 O O . ALA B 1 144 ? 6.707 2.828 6.129 1 78.06 144 ALA B O 1
ATOM 2549 N N . PHE B 1 145 ? 5.531 4.617 5.418 1 72.31 145 PHE B N 1
ATOM 2550 C CA . PHE B 1 145 ? 4.617 3.746 4.695 1 72.31 145 PHE B CA 1
ATOM 2551 C C . PHE B 1 145 ? 5.152 3.428 3.305 1 72.31 145 PHE B C 1
ATOM 2553 O O . PHE B 1 145 ? 4.652 2.525 2.631 1 72.31 145 PHE B O 1
ATOM 2560 N N . GLU B 1 146 ? 5.82 4.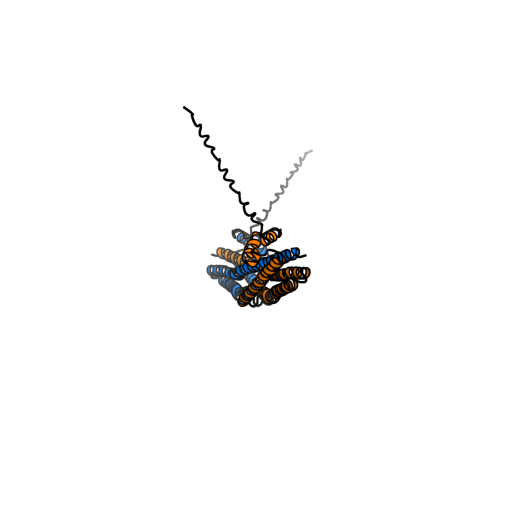566 2.865 1 59.28 146 GLU B N 1
ATOM 2561 C CA . GLU B 1 146 ? 6.402 4.379 1.54 1 59.28 146 GLU B CA 1
ATOM 2562 C C . GLU B 1 146 ? 7.59 3.422 1.589 1 59.28 146 GLU B C 1
ATOM 2564 O O . GLU B 1 146 ? 8.039 2.932 0.552 1 59.28 146 GLU B O 1
ATOM 2569 N N . LYS B 1 147 ? 7.988 3.434 2.926 1 50.44 147 LYS B N 1
ATOM 2570 C CA . LYS B 1 147 ? 9.297 2.795 2.914 1 50.44 147 LYS B CA 1
ATOM 2571 C C . LYS B 1 147 ? 9.359 1.678 1.876 1 50.44 147 LYS B C 1
ATOM 2573 O O . LYS B 1 147 ? 8.484 0.809 1.841 1 50.44 147 LYS B O 1
ATOM 2578 N N . PRO B 1 148 ? 10.18 2.15 0.924 1 49.22 148 PRO B N 1
ATOM 2579 C CA . PRO B 1 148 ? 10.477 1.422 -0.314 1 49.22 148 PRO B CA 1
ATOM 2580 C C . PRO B 1 148 ? 10.398 -0.093 -0.14 1 49.22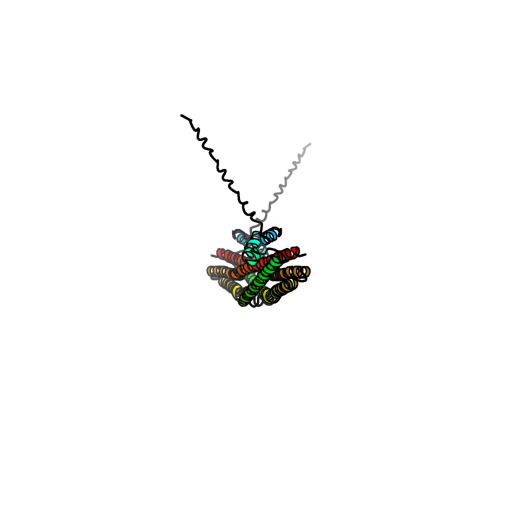 148 PRO B C 1
ATOM 2582 O O . PRO B 1 148 ? 9.945 -0.8 -1.043 1 49.22 148 PRO B O 1
ATOM 2585 N N . GLN B 1 149 ? 10.758 -0.406 1.073 1 48.84 149 GLN B N 1
ATOM 2586 C CA . GLN B 1 149 ? 10.828 -1.853 1.245 1 48.84 149 GLN B CA 1
ATOM 2587 C C . GLN B 1 149 ? 9.438 -2.479 1.203 1 48.84 149 GLN B C 1
ATOM 2589 O O . GLN B 1 149 ? 9.242 -3.527 0.585 1 48.84 149 GLN B O 1
ATOM 2594 N N . GLU B 1 150 ? 8.461 -1.63 1.697 1 54.56 150 GLU B N 1
ATOM 2595 C CA . GLU B 1 150 ? 7.109 -2.174 1.709 1 54.56 150 GLU B CA 1
ATOM 2596 C C . GLU B 1 150 ? 6.488 -2.146 0.314 1 54.56 150 GLU B C 1
ATOM 2598 O O . GLU B 1 150 ? 5.828 -3.104 -0.096 1 54.56 150 GLU B O 1
ATOM 2603 N N . LYS B 1 151 ? 6.84 -0.997 -0.299 1 54.84 151 LYS B N 1
ATOM 2604 C CA . LYS B 1 151 ? 6.34 -0.898 -1.666 1 54.84 151 LYS B CA 1
ATOM 2605 C C . LYS B 1 151 ? 6.934 -1.991 -2.551 1 54.84 151 LYS B C 1
ATOM 2607 O O . LYS B 1 151 ? 6.219 -2.611 -3.344 1 54.84 151 LYS B O 1
ATOM 2612 N N . TYR B 1 152 ? 8.281 -2.014 -2.369 1 52.97 152 TYR B N 1
ATOM 2613 C CA . TYR B 1 152 ? 8.945 -3.043 -3.158 1 52.97 152 TYR B CA 1
ATOM 2614 C C . TYR B 1 152 ? 8.445 -4.43 -2.783 1 52.97 152 TYR B C 1
ATOM 2616 O O . TYR B 1 152 ? 8.234 -5.277 -3.654 1 52.97 152 TYR B O 1
ATOM 2624 N N . VAL B 1 153 ? 8.258 -4.527 -1.499 1 61.66 153 VAL B N 1
ATOM 2625 C CA . VAL B 1 153 ? 7.777 -5.82 -1.035 1 61.66 153 VAL B CA 1
ATOM 2626 C C . VAL B 1 153 ? 6.359 -6.059 -1.551 1 61.66 153 VAL B C 1
ATOM 2628 O O . VAL B 1 153 ? 6.047 -7.145 -2.043 1 61.66 153 VAL B O 1
ATOM 2631 N N . ARG B 1 154 ? 5.605 -5.016 -1.638 1 68.88 154 ARG B N 1
ATOM 2632 C CA . ARG B 1 154 ? 4.234 -5.145 -2.121 1 68.88 154 ARG B CA 1
ATOM 2633 C C . ARG B 1 154 ? 4.207 -5.406 -3.623 1 68.88 154 ARG B C 1
ATOM 2635 O O . ARG B 1 154 ? 3.412 -6.219 -4.102 1 68.88 154 ARG B O 1
ATOM 2642 N N . ALA B 1 155 ? 5.07 -4.664 -4.27 1 67.38 155 ALA B N 1
ATOM 2643 C CA . ALA B 1 155 ? 5.145 -4.875 -5.715 1 67.38 155 ALA B CA 1
ATOM 2644 C C . ALA B 1 155 ? 5.574 -6.301 -6.039 1 67.38 155 ALA B C 1
ATOM 2646 O O . ALA B 1 155 ? 5.027 -6.934 -6.945 1 67.38 155 ALA B O 1
ATOM 2647 N N . ALA B 1 156 ? 6.531 -6.754 -5.254 1 72.81 156 ALA B N 1
ATOM 2648 C CA . ALA B 1 156 ? 7.02 -8.117 -5.461 1 72.81 156 ALA B CA 1
ATOM 2649 C C . ALA B 1 156 ? 5.941 -9.141 -5.141 1 72.81 156 ALA B C 1
ATOM 2651 O O . ALA B 1 156 ? 5.77 -10.125 -5.867 1 72.81 156 ALA B O 1
ATOM 2652 N N . ILE B 1 157 ? 5.172 -8.805 -4.109 1 80.94 157 ILE B N 1
ATOM 2653 C CA . ILE B 1 157 ? 4.094 -9.695 -3.701 1 80.94 157 ILE B CA 1
ATOM 2654 C C . ILE B 1 157 ? 2.992 -9.695 -4.762 1 80.94 157 ILE B C 1
ATOM 2656 O O . ILE B 1 157 ? 2.494 -10.758 -5.148 1 80.94 157 ILE B O 1
ATOM 2660 N N . HIS B 1 158 ? 2.641 -8.516 -5.234 1 78.44 158 HIS B N 1
ATOM 2661 C CA . HIS B 1 158 ? 1.656 -8.375 -6.301 1 78.44 158 HIS B CA 1
ATOM 2662 C C . HIS B 1 158 ? 2.053 -9.188 -7.527 1 78.44 158 HIS B C 1
ATOM 2664 O O . HIS B 1 158 ? 1.244 -9.953 -8.055 1 78.44 158 HIS B O 1
ATOM 2670 N N . LEU B 1 159 ? 3.316 -9.055 -7.906 1 76.44 159 LEU B N 1
ATOM 2671 C CA . LEU B 1 159 ? 3.816 -9.766 -9.078 1 76.44 159 LEU B CA 1
ATOM 2672 C C . LEU B 1 159 ? 3.758 -11.273 -8.867 1 76.44 159 LEU B C 1
ATOM 2674 O O . LEU B 1 159 ? 3.299 -12.008 -9.742 1 76.44 159 LEU B O 1
ATOM 2678 N N . ARG B 1 160 ? 4.16 -11.766 -7.664 1 84.06 160 ARG B N 1
ATOM 2679 C CA . ARG B 1 160 ? 4.211 -13.195 -7.379 1 84.06 160 ARG B CA 1
ATOM 2680 C C . ARG B 1 160 ? 2.809 -13.789 -7.328 1 84.06 160 ARG B C 1
ATOM 2682 O O . ARG B 1 160 ? 2.574 -14.883 -7.859 1 84.06 160 ARG B O 1
ATOM 2689 N N . ASN B 1 161 ? 1.899 -13.031 -6.711 1 86.44 161 ASN B N 1
ATOM 2690 C CA . ASN B 1 161 ? 0.525 -13.516 -6.637 1 86.44 161 ASN B CA 1
ATOM 2691 C C . ASN B 1 161 ? -0.117 -13.594 -8.016 1 86.44 161 ASN B C 1
ATOM 2693 O O . ASN B 1 161 ? -0.799 -14.57 -8.336 1 86.44 161 ASN B O 1
ATOM 2697 N N . ASN B 1 162 ? 0.099 -12.602 -8.828 1 80.62 162 ASN B N 1
ATOM 2698 C CA . ASN B 1 162 ? -0.477 -12.586 -10.164 1 80.62 162 ASN B CA 1
ATOM 2699 C C . ASN B 1 162 ? 0.116 -13.68 -11.047 1 80.62 162 ASN B C 1
ATOM 2701 O O . ASN B 1 162 ? -0.6 -14.305 -11.828 1 80.62 162 ASN B O 1
ATOM 2705 N N . GLU B 1 163 ? 1.418 -13.867 -10.922 1 85.75 163 GLU B N 1
ATOM 2706 C CA . GLU B 1 163 ? 2.07 -14.938 -11.664 1 85.75 163 GLU B CA 1
ATOM 2707 C C . GLU B 1 163 ? 1.54 -16.312 -11.242 1 85.75 163 GLU B C 1
ATOM 2709 O O . GLU B 1 163 ? 1.305 -17.172 -12.086 1 85.75 163 GLU B O 1
ATOM 2714 N N . MET B 1 164 ? 1.375 -16.516 -9.938 1 92 164 MET B N 1
ATOM 2715 C CA . MET B 1 164 ? 0.838 -17.781 -9.438 1 92 164 MET B CA 1
ATOM 2716 C C . MET B 1 164 ? -0.574 -18.016 -9.961 1 92 164 MET B C 1
ATOM 2718 O O . MET B 1 164 ? -0.894 -19.109 -10.422 1 92 164 MET B O 1
ATOM 2722 N N . TYR B 1 165 ? -1.458 -16.953 -9.891 1 88.75 165 TYR B N 1
ATOM 2723 C CA . TYR B 1 165 ? -2.801 -17.062 -10.453 1 88.75 165 TYR B CA 1
ATOM 2724 C C . TYR B 1 165 ? -2.75 -17.453 -11.922 1 88.75 165 TYR B C 1
ATOM 2726 O O . TYR B 1 165 ? -3.436 -18.375 -12.352 1 88.75 165 TYR B O 1
ATOM 2734 N N . PHE B 1 166 ? -1.919 -16.797 -12.602 1 85.38 166 PHE B N 1
ATOM 2735 C CA . PHE B 1 166 ? -1.753 -17.016 -14.031 1 85.38 166 PHE B CA 1
ATOM 2736 C C . PHE B 1 166 ? -1.33 -18.453 -14.305 1 85.38 166 PHE B C 1
ATOM 2738 O O . PHE B 1 166 ? -1.914 -19.125 -15.156 1 85.38 166 PHE B O 1
ATOM 2745 N N . LEU B 1 167 ? -0.345 -18.969 -13.594 1 92.19 167 LEU B N 1
ATOM 2746 C CA . LEU B 1 167 ? 0.174 -20.312 -13.812 1 92.19 167 LEU B CA 1
ATOM 2747 C C . LEU B 1 167 ? -0.89 -21.359 -13.5 1 92.19 167 LEU B C 1
ATOM 2749 O O . LEU B 1 167 ? -0.972 -22.391 -14.18 1 92.19 167 LEU B O 1
ATOM 2753 N N . CYS B 1 168 ? -1.726 -21.094 -12.516 1 93.31 168 CYS B N 1
ATOM 2754 C CA . CYS B 1 168 ? -2.82 -22 -12.219 1 93.31 168 CYS B CA 1
ATOM 2755 C C . CYS B 1 168 ? -3.836 -22.031 -13.352 1 93.31 168 CYS B C 1
ATOM 2757 O O . CYS B 1 168 ? -4.371 -23.078 -13.688 1 93.31 168 CYS B O 1
ATOM 2759 N N . VAL B 1 169 ? -4.094 -20.906 -13.938 1 88.06 169 VAL B N 1
ATOM 2760 C CA . VAL B 1 169 ? -5 -20.828 -15.078 1 88.06 169 VAL B CA 1
ATOM 2761 C C . VAL B 1 169 ? -4.422 -21.609 -16.25 1 88.06 169 VAL B C 1
ATOM 2763 O O . VAL B 1 169 ? -5.133 -22.375 -16.906 1 88.06 169 VAL B O 1
ATOM 2766 N N . ILE B 1 170 ? -3.113 -21.438 -16.5 1 91.25 170 ILE B N 1
ATOM 2767 C CA . ILE B 1 170 ? -2.459 -22.172 -17.578 1 91.25 170 ILE B CA 1
ATOM 2768 C C . ILE B 1 170 ? -2.553 -23.672 -17.328 1 91.25 170 ILE B C 1
ATOM 2770 O O . ILE B 1 170 ? -2.828 -24.453 -18.234 1 91.25 170 ILE B O 1
ATOM 2774 N N . ALA B 1 171 ? -2.281 -24.078 -16.062 1 95.5 171 ALA B N 1
ATOM 2775 C CA . ALA B 1 171 ? -2.422 -25.5 -15.711 1 95.5 171 ALA B CA 1
ATOM 2776 C C . ALA B 1 171 ? -3.832 -26 -16 1 95.5 171 ALA B C 1
ATOM 2778 O O . ALA B 1 171 ? -4.008 -27.047 -16.609 1 95.5 171 ALA B O 1
ATOM 2779 N N . SER B 1 172 ? -4.844 -25.188 -15.602 1 92.94 172 SER B N 1
ATOM 2780 C CA . SER B 1 172 ? -6.227 -25.594 -15.836 1 92.94 172 SER B CA 1
ATOM 2781 C C . SER B 1 172 ? -6.52 -25.703 -17.328 1 92.94 172 SER B C 1
ATOM 2783 O O . SER B 1 172 ? -7.234 -26.609 -17.766 1 92.94 172 SER B O 1
ATOM 2785 N N . LEU B 1 173 ? -6.016 -24.797 -18.125 1 89.5 173 LEU B N 1
ATOM 2786 C CA . LEU B 1 173 ? -6.211 -24.812 -19.562 1 89.5 173 LEU B CA 1
ATOM 2787 C C . LEU B 1 173 ? -5.605 -26.078 -20.188 1 89.5 173 LEU B C 1
ATOM 2789 O O . LEU B 1 173 ? -6.203 -26.688 -21.062 1 89.5 173 LEU B O 1
ATOM 2793 N N . SER B 1 174 ? -4.426 -26.453 -19.734 1 95.06 174 SER B N 1
ATOM 2794 C CA . SER B 1 174 ? -3.807 -27.656 -20.266 1 95.06 174 SER B CA 1
ATOM 2795 C C . SER B 1 174 ? -4.656 -28.891 -19.984 1 95.06 174 SER B C 1
ATOM 2797 O O . SER B 1 174 ? -4.738 -29.812 -20.812 1 95.06 174 SER B O 1
ATOM 2799 N N . ILE B 1 175 ? -5.332 -28.875 -18.859 1 94.69 175 ILE B N 1
ATOM 2800 C CA . ILE B 1 175 ? -6.129 -30.016 -18.438 1 94.69 175 ILE B CA 1
ATOM 2801 C C . ILE B 1 175 ? -7.398 -30.109 -19.281 1 94.69 175 ILE B C 1
ATOM 2803 O O . ILE B 1 175 ? -7.895 -31.203 -19.562 1 94.69 175 ILE B O 1
ATOM 2807 N N . ILE B 1 176 ? -7.926 -28.953 -19.75 1 90.25 176 ILE B N 1
ATOM 2808 C CA . ILE B 1 176 ? -9.125 -28.906 -20.578 1 90.25 176 ILE B CA 1
ATOM 2809 C C . ILE B 1 176 ? -8.93 -29.781 -21.812 1 90.25 176 ILE B C 1
ATOM 2811 O O . ILE B 1 176 ? -9.875 -30.422 -22.281 1 90.25 176 ILE B O 1
ATOM 2815 N N . HIS B 1 177 ? -7.754 -29.906 -22.297 1 91.38 177 HIS B N 1
ATOM 2816 C CA . HIS B 1 177 ? -7.473 -30.672 -23.5 1 91.38 177 HIS B CA 1
ATOM 2817 C C . HIS B 1 177 ? -7.57 -32.156 -23.25 1 91.38 177 HIS B C 1
ATOM 2819 O O . HIS B 1 177 ? -7.562 -32.969 -24.203 1 91.38 177 HIS B O 1
ATOM 2825 N N . LEU B 1 178 ? -7.715 -32.562 -22.016 1 92.25 178 LEU B N 1
ATOM 2826 C CA . LEU B 1 178 ? -7.879 -33.969 -21.656 1 92.25 178 LEU B CA 1
ATOM 2827 C C . LEU B 1 178 ? -9.352 -34.344 -21.578 1 92.25 178 LEU B C 1
ATOM 2829 O O . LEU B 1 178 ? -9.695 -35.531 -21.422 1 92.25 178 LEU B O 1
ATOM 2833 N N . MET B 1 179 ? -10.117 -33.312 -21.641 1 84.44 179 MET B N 1
ATOM 2834 C CA . MET B 1 179 ? -11.547 -33.531 -21.438 1 84.44 179 MET B CA 1
ATOM 2835 C C . MET B 1 179 ? -12.281 -33.531 -22.781 1 84.44 179 MET B C 1
ATOM 2837 O O . MET B 1 179 ? -11.789 -33 -23.766 1 84.44 179 MET B O 1
#

pLDDT: mean 80.69, std 17.93, range [34.22, 98.44]

Sequence (358 aa):
MKSTTQTSLFIFFLCIISYAPLPTISISLYESLCNEYNNPGQNIQLCLNILKTDPKITSATNYHDLSLHILELVLNDAAAVQRDFFEKRKLFPTDPALNSCYNEFYVTTINELQKALILLPTDPHTARDSAIAAGFGANNCETAFEKPQEKYVRAAIHLRNNEMYFLCVIASLSIIHLMMKSTTQTSLFIFFLCIISYAPLPTISISLYESLCNEYNNPGQNIQLCLNILKTDPKITSATNYHDLSLHILELVLNDAAAVQRDFFEKRKLFPTDPALNSCYNEFYVTTINELQKALILLPTDPHTARDSAIAAGFGANNCETAFEKPQEKYVRAAIHLRNNEMYFLCVIASLSIIHLM

Secondary structure (DSSP, 8-state):
-------------------------PPPHHHHHHHH---TT--HHHHHHHHTT-HHHHT--SHHHHHHHHHHHHHHHHHHHHHHHHHHHHHSTT-HHHHHIIIIIHHHHHHHHHHHHHHTTT-HHHHHHHHHHHHHHHHHHHHHHHTHHHHHHHHHHHHHHHHHHHHHHHHHHHHHTT-/-------------------------PPPHHHHHHHH---TT--HHHHHHHHTT-HHHHT--SHHHHHHHHHHHHHHHHHHHHHHHHHHHHHSTT-HHHHHIIIIIHHHHHHHHHHHHHHTTT-HHHHHHHHHHHHHHHHHHHHHHHTHHHHHHHHHHHHHHHHHHHHHHHHHHHHHTT-

InterPro domains:
  IPR006501 Pectinesterase inhibitor domain [TIGR01614] (4-175)
  IPR034087 Cell wall/vacuolar inhibitor of fructosidase [cd15796] (31-178)
  IPR035513 Invertase/pectin methylesterase inhibitor domain superfamily [G3DSA:1.20.140.40] (28-179)
  IPR035513 Invertase/pectin methylesterase inhibitor domain superfamily [SSF101148] (29-172)

Organism: Medicago truncatula (NCBI:txid3880)